Protein AF-F9ERZ0-F1 (afdb_monomer)

InterPro domains:
  IPR007351 YjbR [PTHR35145] (91-171)
  IPR038056 YjbR-like superfamily [G3DSA:3.90.1150.30] (92-174)
  IPR038056 YjbR-like superfamily [SSF142906] (93-138)

Foldseek 3Di:
DVLLVVVPWDQDPQKTWDWDAFDVNQWIKIWIAHPVRDIDIWIAGPVVRHTDCQLPDPDDDDPSVRVVVRVVVVVVVCCVRPHDPCLDDDPVVVVVQVCCCVPQVWHWDQDDPVASSKTFTARPVPRDTFKIWHFAACVVLVDPGRDTDIDIDGPPPPDVCVVVPPDPDDRDPDD

Nearest PDB structures (foldseek):
  3h9x-assembly1_A  TM=9.356E-01  e=9.120E-04  Pseudomonas syringae pv. tomato
  2kfp-assembly1_A  TM=8.374E-01  e=4.252E-03  Pseudomonas syringae pv. tomato
  7zhm-assembly2_D  TM=4.354E-01  e=4.828E-01  Salmonella enterica subsp. enterica serovar Typhimurium
  4b9q-assembly3_C  TM=3.050E-01  e=1.013E+00  Escherichia coli
  7ko2-assembly4_D  TM=3.059E-01  e=1.347E+00  Escherichia coli K-12

Organism: NCBI:txid997347

Secondary structure (DSSP, 8-state):
-HHHHHHT-EEETTEEEEEEEETTTTEEEEEEEETT--EEEEEEETTT--B--GGGSSS--THHHHHHHHHHHHHHHHHHHHS---S---HHHHHHHHHHHHHH---EE---TT-TT-EEEE-TTT--EEEEEEEEEGGGGT-S---EEEEEEESS-TTTSTTT--SS-PPPP--

Radius of gyration: 22.25 Å; Cα contacts (8 Å, |Δi|>4): 228; chains: 1; bounding box: 49×40×60 Å

pLDDT: mean 83.62, std 15.47, range [30.94, 98.0]

Solvent-accessible surface area (backbone atoms only — not comparable to full-atom values): 10482 Å² total; per-residue (Å²): 113,70,42,40,49,76,76,59,36,43,82,52,96,77,26,35,40,34,78,46,69,38,82,92,60,49,26,42,36,40,41,38,38,38,83,86,67,52,74,48,76,50,40,30,30,59,87,79,70,41,79,56,62,61,54,72,50,90,86,54,55,78,66,32,40,55,52,36,51,56,52,48,56,51,51,53,51,47,44,70,64,52,40,77,80,70,70,68,78,52,68,69,57,51,50,52,54,51,49,42,33,74,74,70,67,41,60,82,42,71,86,37,87,96,41,72,57,28,35,34,30,43,44,86,90,75,69,44,68,37,37,36,39,40,66,43,40,36,47,81,73,78,38,101,40,80,56,74,42,80,44,78,47,71,54,92,49,77,72,77,44,63,83,69,66,86,66,94,83,83,80,76,83,84,126

Mean predicted aligned error: 12.53 Å

Structure (mmCIF, N/CA/C/O backbone):
data_AF-F9ERZ0-F1
#
_entry.id   AF-F9ERZ0-F1
#
loop_
_atom_site.group_PDB
_atom_site.id
_atom_site.type_symbol
_atom_site.label_atom_id
_atom_site.label_alt_id
_atom_site.label_comp_id
_atom_site.label_asym_id
_atom_site.label_entity_id
_atom_site.label_seq_id
_atom_site.pdbx_PDB_ins_code
_atom_site.Cartn_x
_atom_site.Cartn_y
_atom_site.Cartn_z
_atom_site.occupancy
_atom_site.B_iso_or_equiv
_atom_site.auth_seq_id
_atom_site.auth_comp_id
_atom_site.auth_asym_id
_atom_site.auth_atom_id
_atom_site.pdbx_PDB_model_num
ATOM 1 N N . MET A 1 1 ? 1.030 -13.106 -1.942 1.00 64.06 1 MET A N 1
ATOM 2 C CA . MET A 1 1 ? 0.586 -14.221 -1.061 1.00 64.06 1 MET A CA 1
ATOM 3 C C . MET A 1 1 ? 1.634 -14.645 -0.022 1.00 64.06 1 MET A C 1
ATOM 5 O O . MET A 1 1 ? 1.284 -14.680 1.150 1.00 64.06 1 MET A O 1
ATOM 9 N N . LYS A 1 2 ? 2.901 -14.933 -0.384 1.00 77.38 2 LYS A N 1
ATOM 10 C CA . LYS A 1 2 ? 3.956 -15.313 0.594 1.00 77.38 2 LYS A CA 1
ATOM 11 C C . LYS A 1 2 ? 4.156 -14.266 1.707 1.00 77.38 2 LYS A C 1
ATOM 13 O O . LYS A 1 2 ? 4.106 -14.616 2.880 1.00 77.38 2 LYS A O 1
ATOM 18 N N . ARG A 1 3 ? 4.233 -12.983 1.333 1.00 85.50 3 ARG A N 1
ATOM 19 C CA . ARG A 1 3 ? 4.400 -11.856 2.271 1.00 85.50 3 ARG A CA 1
ATOM 20 C C . ARG A 1 3 ? 3.277 -11.724 3.306 1.00 85.50 3 ARG A C 1
ATOM 22 O O . ARG A 1 3 ? 3.550 -11.397 4.452 1.00 85.50 3 ARG A O 1
ATOM 29 N N . PHE A 1 4 ? 2.029 -12.033 2.937 1.00 89.31 4 PHE A N 1
ATOM 30 C CA . PHE A 1 4 ? 0.907 -12.025 3.885 1.00 89.31 4 PHE A CA 1
ATOM 31 C C . PHE A 1 4 ? 1.111 -13.059 4.992 1.00 89.31 4 PHE A C 1
ATOM 33 O O . PHE A 1 4 ? 0.985 -12.732 6.170 1.00 89.31 4 PHE A O 1
ATOM 40 N N . LYS A 1 5 ? 1.493 -14.290 4.628 1.00 87.50 5 LYS A N 1
ATOM 41 C CA . LYS A 1 5 ? 1.778 -15.346 5.608 1.00 87.50 5 LYS A CA 1
ATOM 42 C C . LYS A 1 5 ? 2.958 -14.975 6.512 1.00 87.50 5 LYS A C 1
ATOM 44 O O . LYS A 1 5 ? 2.858 -15.145 7.718 1.00 87.50 5 LYS A O 1
ATOM 49 N N . GLU A 1 6 ? 4.032 -14.418 5.948 1.00 90.50 6 GLU A N 1
ATOM 50 C CA . 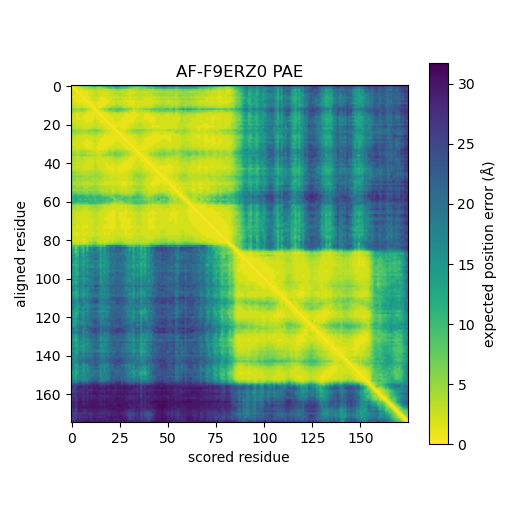GLU A 1 6 ? 5.207 -13.952 6.709 1.00 90.50 6 GLU A CA 1
ATOM 51 C C . GLU A 1 6 ? 4.882 -12.802 7.674 1.00 90.50 6 GLU A C 1
ATOM 53 O O . GLU A 1 6 ? 5.463 -12.720 8.753 1.00 90.50 6 GLU A O 1
ATOM 58 N N . PHE A 1 7 ? 3.942 -11.923 7.316 1.00 92.62 7 PHE A N 1
ATOM 59 C CA . PHE A 1 7 ? 3.465 -10.867 8.210 1.00 92.62 7 PHE A CA 1
ATOM 60 C C . PHE A 1 7 ? 2.618 -11.407 9.372 1.00 92.62 7 PHE A C 1
ATOM 62 O O . PHE A 1 7 ? 2.581 -10.793 10.435 1.00 92.62 7 PHE A O 1
ATOM 69 N N . GLY A 1 8 ? 1.948 -12.546 9.173 1.00 94.81 8 GLY A N 1
ATOM 70 C CA . GLY A 1 8 ? 1.079 -13.182 10.165 1.00 94.81 8 GLY A CA 1
ATOM 71 C C . GLY A 1 8 ? -0.387 -13.315 9.745 1.00 94.81 8 GLY A C 1
ATOM 72 O O . GLY A 1 8 ? -1.217 -13.684 10.575 1.00 94.81 8 GLY A O 1
ATOM 73 N N . PHE A 1 9 ? -0.735 -13.032 8.485 1.00 96.44 9 PHE A N 1
ATOM 74 C CA . PHE A 1 9 ? -2.079 -13.315 7.980 1.00 96.44 9 PHE A CA 1
ATOM 75 C C . PHE A 1 9 ? -2.322 -14.824 7.862 1.00 96.44 9 PHE A C 1
ATOM 77 O O . PHE A 1 9 ? -1.461 -15.583 7.406 1.00 96.44 9 PHE A O 1
ATOM 84 N N . LYS A 1 10 ? -3.547 -15.243 8.179 1.00 95.62 10 LYS A N 1
ATOM 85 C CA . LYS A 1 10 ? -4.043 -16.613 8.008 1.00 95.62 10 LYS A CA 1
ATOM 86 C C . LYS A 1 10 ? -5.087 -16.650 6.897 1.00 95.62 10 LYS A C 1
ATOM 88 O O . LYS A 1 10 ? -5.933 -15.768 6.827 1.00 95.62 10 LYS A O 1
ATOM 93 N N . LEU A 1 11 ? -5.014 -17.652 6.025 1.00 94.31 11 LEU A N 1
ATOM 94 C CA . LEU A 1 11 ? -6.015 -17.866 4.977 1.00 94.31 11 LEU A CA 1
ATOM 95 C C . LEU A 1 11 ? -7.190 -18.657 5.569 1.00 94.31 11 LEU A C 1
ATOM 97 O O . LEU A 1 11 ? -6.971 -19.757 6.070 1.00 94.31 11 LEU A O 1
ATOM 101 N N . ILE A 1 12 ? -8.393 -18.091 5.520 1.00 94.50 12 ILE A N 1
ATOM 102 C CA . ILE A 1 12 ? -9.648 -18.675 6.015 1.00 94.50 12 ILE A CA 1
ATOM 103 C C . ILE A 1 12 ? -10.727 -18.326 4.986 1.00 94.50 12 ILE A C 1
ATOM 105 O O . ILE A 1 12 ? -10.817 -17.167 4.594 1.00 94.50 12 ILE A O 1
ATOM 109 N N . ASP A 1 13 ? -11.499 -19.305 4.510 1.00 88.88 13 ASP A N 1
ATOM 110 C CA . ASP A 1 13 ? -12.630 -19.096 3.588 1.00 88.88 13 ASP A CA 1
ATOM 111 C C . ASP A 1 13 ? -12.322 -18.174 2.392 1.00 88.88 13 ASP A C 1
ATOM 113 O O . ASP A 1 13 ? -13.054 -17.233 2.098 1.00 88.88 13 ASP A O 1
ATOM 117 N N . ASN A 1 14 ? -11.203 -18.426 1.700 1.00 89.88 14 ASN A N 1
ATOM 118 C CA . ASN A 1 14 ? -10.730 -17.609 0.573 1.00 89.88 14 ASN A CA 1
ATOM 119 C C . ASN A 1 14 ? -10.477 -16.124 0.909 1.00 89.88 14 ASN A C 1
ATOM 121 O O . ASN A 1 14 ? -10.485 -15.273 0.025 1.00 89.88 14 ASN A O 1
ATOM 125 N N . SER A 1 15 ? -10.168 -15.799 2.161 1.00 93.50 15 SER A N 1
ATOM 126 C CA . SER A 1 15 ? -9.715 -14.465 2.553 1.00 93.50 15 SER A CA 1
ATOM 127 C C . SER A 1 15 ? -8.545 -14.550 3.532 1.00 93.50 15 SER A C 1
ATOM 129 O O . SER A 1 15 ? -8.412 -15.485 4.321 1.00 93.50 15 SER A O 1
ATOM 131 N N . TYR A 1 16 ? -7.660 -13.562 3.487 1.00 95.50 16 TYR A N 1
ATOM 132 C CA . TYR A 1 16 ? -6.567 -13.423 4.439 1.00 95.50 16 TYR A CA 1
ATOM 133 C C . TYR A 1 16 ? -7.012 -12.588 5.632 1.00 95.50 16 TYR A C 1
ATOM 135 O O . TYR A 1 16 ? -7.455 -11.458 5.456 1.00 95.50 16 TYR A O 1
ATOM 143 N N . TYR A 1 17 ? -6.819 -13.114 6.837 1.00 97.31 17 TYR A N 1
ATOM 144 C CA . TYR A 1 17 ? -7.162 -12.461 8.095 1.00 97.31 17 TYR A CA 1
ATOM 145 C C . TYR A 1 17 ? -5.923 -12.195 8.938 1.00 97.31 17 TYR A C 1
ATOM 147 O O . TYR A 1 17 ? -5.110 -13.092 9.169 1.00 97.31 17 TYR A O 1
ATOM 155 N N . TYR A 1 18 ? -5.806 -10.970 9.437 1.00 97.50 18 TYR A N 1
ATOM 156 C CA . TYR A 1 18 ? -4.831 -10.577 10.445 1.00 97.50 18 TYR A CA 1
ATOM 157 C C . TYR A 1 18 ? -5.558 -9.960 11.633 1.00 97.50 18 TYR A C 1
ATOM 159 O O . TYR A 1 18 ? -6.430 -9.109 11.459 1.00 97.50 18 TYR A O 1
ATOM 167 N N . HIS A 1 19 ? -5.185 -10.384 12.838 1.00 97.25 19 HIS A N 1
ATOM 168 C CA . HIS A 1 19 ? -5.740 -9.861 14.079 1.00 97.25 19 HIS A CA 1
ATOM 169 C C . HIS A 1 19 ? -4.620 -9.278 14.931 1.00 97.25 19 HIS A C 1
ATOM 171 O O .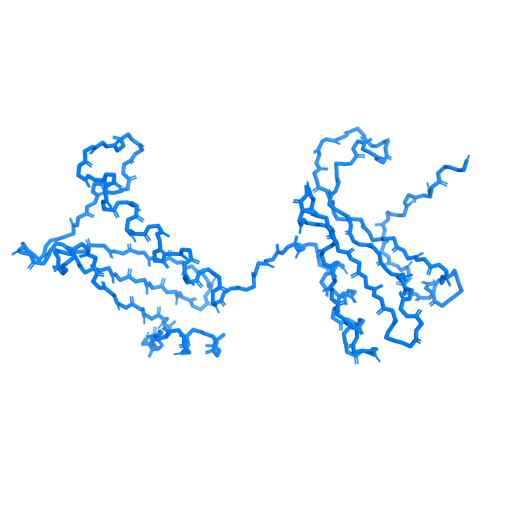 HIS A 1 19 ? -3.562 -9.889 15.072 1.00 97.25 19 HIS A O 1
ATOM 177 N N . THR A 1 20 ? -4.866 -8.117 15.527 1.00 97.75 20 THR A N 1
ATOM 178 C CA . THR A 1 20 ? -3.934 -7.484 16.461 1.00 97.75 20 THR A CA 1
ATOM 179 C C . THR A 1 20 ? -4.689 -6.706 17.523 1.00 97.75 20 THR A C 1
ATOM 181 O O . THR A 1 20 ? -5.796 -6.230 17.288 1.00 97.75 20 THR A O 1
ATOM 184 N N . SER A 1 21 ? -4.069 -6.539 18.683 1.00 97.44 21 SER A N 1
ATOM 185 C CA . SER A 1 21 ? -4.565 -5.638 19.716 1.00 97.44 21 SER A CA 1
ATOM 186 C C . SER A 1 21 ? -4.079 -4.208 19.478 1.00 97.44 21 SER A C 1
ATOM 188 O O . SER A 1 21 ? -2.954 -4.008 19.010 1.00 97.44 21 SER A O 1
ATOM 190 N N . LEU A 1 22 ? -4.891 -3.219 19.845 1.00 97.06 22 LEU A N 1
ATOM 191 C CA . LEU A 1 22 ? -4.525 -1.801 19.898 1.00 97.06 22 LEU A CA 1
ATOM 192 C C . LEU A 1 22 ? -4.625 -1.287 21.341 1.00 97.06 22 LEU A C 1
ATOM 194 O O . LEU A 1 22 ? -5.325 -1.870 22.167 1.00 97.06 22 LEU A O 1
ATOM 198 N N . LEU A 1 23 ? -3.916 -0.189 21.632 1.00 95.69 23 LEU A N 1
ATOM 199 C CA . LEU A 1 23 ? -4.017 0.582 22.883 1.00 95.69 23 LEU A CA 1
ATOM 200 C C . LEU A 1 23 ? -4.064 -0.291 24.156 1.00 95.69 23 LEU A C 1
ATOM 202 O O . LEU A 1 23 ? -5.013 -0.232 24.926 1.00 95.69 23 LEU A O 1
ATOM 206 N N . LYS A 1 24 ? -3.021 -1.107 24.377 1.00 93.94 24 LYS A N 1
ATOM 207 C CA . LYS A 1 24 ? -2.908 -2.024 25.533 1.00 93.94 24 LYS A CA 1
ATOM 208 C C . LYS A 1 24 ? -4.099 -2.990 25.666 1.00 93.94 24 LYS A C 1
ATOM 210 O O . LYS A 1 24 ? -4.631 -3.168 26.754 1.00 93.94 24 LYS A O 1
ATOM 215 N N . ASN A 1 25 ? -4.475 -3.630 24.559 1.00 94.25 25 ASN A N 1
ATOM 216 C CA . ASN A 1 25 ? -5.556 -4.620 24.470 1.00 94.25 25 ASN A CA 1
ATOM 217 C C . ASN A 1 25 ? -6.974 -4.088 24.683 1.00 94.25 25 ASN A C 1
ATOM 219 O O . ASN A 1 25 ? -7.872 -4.907 24.766 1.00 94.25 25 ASN A O 1
ATOM 223 N N . GLN A 1 26 ? -7.198 -2.774 24.695 1.00 96.69 26 GLN A N 1
ATOM 224 C CA . GLN A 1 26 ? -8.558 -2.225 24.771 1.00 96.69 26 GLN A CA 1
ATOM 225 C C . GLN A 1 26 ? -9.372 -2.447 23.496 1.00 96.69 26 GLN A C 1
ATOM 227 O O . GLN A 1 26 ? -10.596 -2.476 23.527 1.00 96.69 26 GLN A O 1
ATOM 232 N N . PHE A 1 27 ? -8.691 -2.601 22.359 1.00 97.88 27 PHE A N 1
ATOM 233 C CA . PHE A 1 27 ? -9.354 -2.884 21.097 1.00 97.88 27 PHE A CA 1
ATOM 234 C C . PHE A 1 27 ? -8.711 -4.061 20.390 1.00 97.88 27 PHE A C 1
ATOM 236 O O . PHE A 1 27 ? -7.484 -4.203 20.373 1.00 97.88 27 PHE A O 1
ATOM 243 N N . LYS A 1 28 ? -9.545 -4.854 19.725 1.00 98.00 28 LYS A N 1
ATOM 244 C CA . LYS A 1 28 ? -9.128 -5.876 18.774 1.00 98.00 28 LYS A CA 1
ATOM 245 C C . LYS A 1 28 ? -9.386 -5.367 17.364 1.00 98.00 28 LYS A C 1
ATOM 247 O O . LYS A 1 28 ? -10.523 -5.104 16.992 1.00 98.00 28 LYS A O 1
ATOM 252 N N . MET A 1 29 ? -8.327 -5.258 16.576 1.00 97.81 29 MET A N 1
ATOM 253 C CA . MET A 1 29 ? -8.401 -4.922 15.162 1.00 97.81 29 MET A CA 1
ATOM 254 C C . MET A 1 29 ? -8.338 -6.194 14.321 1.00 97.81 29 MET A C 1
ATOM 256 O O . MET A 1 29 ? -7.453 -7.033 14.512 1.00 97.81 29 MET A O 1
ATOM 260 N N . THR A 1 30 ? -9.242 -6.297 13.354 1.00 97.94 30 THR A N 1
ATOM 261 C CA . THR A 1 30 ? -9.234 -7.312 12.302 1.00 97.94 30 THR A CA 1
ATO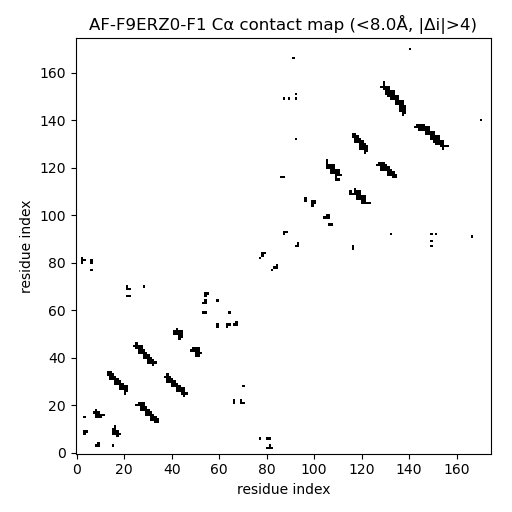M 262 C C . THR A 1 30 ? -8.996 -6.634 10.959 1.00 97.94 30 THR A C 1
ATOM 264 O O . THR A 1 30 ? -9.647 -5.645 10.633 1.00 97.94 30 THR A O 1
ATOM 267 N N . VAL A 1 31 ? -8.072 -7.178 10.169 1.00 96.88 31 VAL A N 1
ATOM 268 C CA . VAL A 1 31 ? -7.861 -6.812 8.764 1.00 96.88 31 VAL A CA 1
ATOM 269 C C . VAL A 1 31 ? -8.152 -8.034 7.911 1.00 96.88 31 VAL A C 1
ATOM 271 O O . VAL A 1 31 ? -7.516 -9.075 8.088 1.00 96.88 31 VAL A O 1
ATOM 274 N N . LYS A 1 32 ? -9.098 -7.900 6.986 1.00 95.50 32 LYS A N 1
ATOM 275 C CA . LYS A 1 32 ? -9.482 -8.924 6.017 1.00 95.50 32 LYS A CA 1
ATOM 276 C C . LYS A 1 32 ? -9.104 -8.458 4.615 1.00 95.50 32 LYS A C 1
ATOM 278 O O . LYS A 1 32 ? -9.453 -7.349 4.225 1.00 95.50 32 LYS A O 1
ATOM 283 N N . ILE A 1 33 ? -8.416 -9.306 3.860 1.00 93.06 33 ILE A N 1
ATOM 284 C CA . ILE A 1 33 ? -8.067 -9.071 2.454 1.00 93.06 33 ILE A CA 1
ATOM 285 C C . ILE A 1 33 ? -8.645 -10.220 1.629 1.00 93.06 33 ILE A C 1
ATOM 287 O O . ILE A 1 33 ? -8.287 -11.380 1.839 1.00 93.06 33 ILE A O 1
ATOM 291 N N . ASN A 1 34 ? -9.545 -9.909 0.705 1.00 89.44 34 ASN A N 1
ATOM 292 C CA . ASN A 1 34 ? -10.127 -10.882 -0.217 1.00 89.44 34 ASN A CA 1
ATOM 293 C C . ASN A 1 34 ? -9.189 -11.180 -1.398 1.00 89.44 34 ASN A C 1
ATOM 295 O O . ASN A 1 34 ? -8.230 -10.451 -1.649 1.00 89.44 34 ASN A O 1
ATOM 299 N N . LEU A 1 35 ? -9.475 -12.249 -2.149 1.00 84.31 35 LEU A N 1
ATOM 300 C CA . LEU A 1 35 ? -8.691 -12.612 -3.342 1.00 84.31 35 LEU A CA 1
ATOM 301 C C . LEU A 1 35 ? -8.788 -11.584 -4.479 1.00 84.31 35 LEU A C 1
ATOM 303 O O . LEU A 1 35 ? -7.879 -11.511 -5.300 1.00 84.31 35 LEU A O 1
ATOM 307 N N . ASP A 1 36 ? -9.846 -10.773 -4.509 1.00 80.9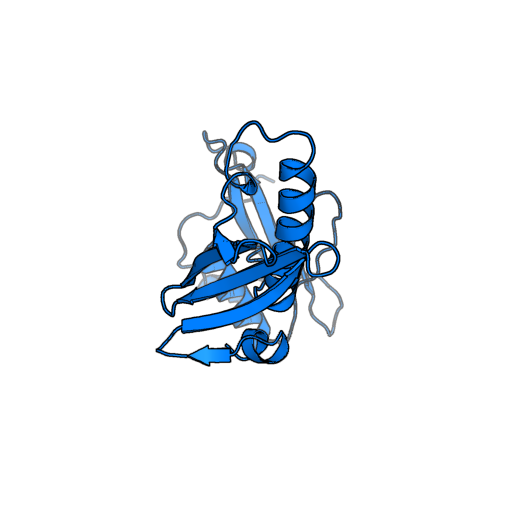4 36 ASP A N 1
ATOM 308 C CA . ASP A 1 36 ? -10.005 -9.634 -5.425 1.00 80.94 36 ASP A CA 1
ATOM 309 C C . ASP A 1 36 ? -9.247 -8.371 -4.957 1.00 80.94 36 ASP A C 1
ATOM 311 O O . ASP A 1 36 ? -9.374 -7.306 -5.556 1.00 80.94 36 ASP A O 1
ATOM 315 N N . ASN A 1 37 ? -8.445 -8.491 -3.892 1.00 78.44 37 ASN A N 1
ATOM 316 C CA . ASN A 1 37 ? -7.718 -7.421 -3.211 1.00 78.44 37 ASN A CA 1
ATOM 317 C C . ASN A 1 37 ? -8.594 -6.370 -2.508 1.00 78.44 37 ASN A C 1
ATOM 319 O O . ASN A 1 37 ? -8.057 -5.361 -2.046 1.00 78.44 37 ASN A O 1
ATOM 323 N N . SER A 1 38 ? -9.904 -6.590 -2.357 1.00 81.81 38 SER A N 1
ATOM 324 C CA . SER A 1 38 ? -10.722 -5.746 -1.481 1.00 81.81 38 SER A CA 1
ATOM 325 C C . SER A 1 38 ? -10.303 -5.928 -0.017 1.00 81.81 38 SER A C 1
ATOM 327 O O . SER A 1 38 ? -10.051 -7.044 0.451 1.00 81.81 38 SER A O 1
ATOM 329 N N . ILE A 1 39 ? -10.184 -4.808 0.703 1.00 89.56 39 ILE A N 1
ATOM 330 C CA . ILE A 1 39 ? -9.705 -4.760 2.088 1.00 89.56 39 ILE A CA 1
ATOM 331 C C . ILE A 1 39 ? -10.841 -4.290 2.989 1.00 89.56 39 ILE A C 1
ATOM 333 O O . ILE A 1 39 ? -11.465 -3.265 2.729 1.00 89.56 39 ILE A O 1
ATOM 337 N N . PHE A 1 40 ? -11.058 -5.017 4.079 1.00 92.88 40 PHE A N 1
ATOM 338 C CA . PHE A 1 40 ? -12.010 -4.681 5.129 1.00 92.88 40 PHE A CA 1
ATOM 339 C C . PHE A 1 40 ? -11.285 -4.602 6.465 1.00 92.88 40 PHE A C 1
ATOM 341 O O . PHE A 1 40 ? -10.392 -5.406 6.750 1.00 92.88 40 PHE A O 1
ATOM 348 N N . THR A 1 41 ? -11.676 -3.641 7.293 1.00 94.94 41 THR A N 1
ATOM 349 C CA . THR A 1 41 ? -11.145 -3.490 8.643 1.00 94.94 41 THR A CA 1
ATOM 350 C C . THR A 1 41 ? -12.274 -3.357 9.645 1.00 94.94 41 THR A C 1
ATOM 352 O O . THR A 1 41 ? -13.315 -2.776 9.354 1.00 94.94 41 THR A O 1
ATOM 355 N N . GLU A 1 42 ? -12.053 -3.907 10.829 1.00 96.75 42 GLU A N 1
ATOM 356 C CA . GLU A 1 42 ? -12.983 -3.820 11.946 1.00 96.75 42 GLU A CA 1
ATOM 357 C C . GLU A 1 42 ? -12.188 -3.599 13.228 1.00 96.75 42 GLU A C 1
ATOM 359 O O . GLU A 1 42 ? -11.107 -4.171 13.403 1.00 96.75 42 GLU A O 1
ATOM 364 N N . ILE A 1 43 ? -12.721 -2.765 14.115 1.00 97.56 43 ILE A N 1
ATOM 365 C CA . ILE A 1 43 ? -12.205 -2.563 15.464 1.00 97.56 43 ILE A CA 1
ATOM 366 C C . ILE A 1 43 ? -13.334 -2.896 16.434 1.00 97.56 43 ILE A C 1
ATOM 368 O O . ILE A 1 43 ? -14.404 -2.299 16.357 1.00 97.56 43 ILE A O 1
ATOM 372 N N . ILE A 1 44 ? -13.085 -3.836 17.340 1.00 97.44 44 ILE A N 1
ATOM 373 C CA . ILE A 1 44 ? -14.005 -4.233 18.409 1.00 97.44 44 ILE A CA 1
ATOM 374 C C . ILE A 1 44 ? -13.431 -3.736 19.733 1.00 97.44 44 ILE A C 1
ATOM 376 O O . ILE A 1 44 ? -12.248 -3.964 20.007 1.00 97.44 44 ILE A O 1
ATOM 380 N N . ASP A 1 45 ? -14.250 -3.062 20.535 1.00 96.62 45 ASP A N 1
ATOM 381 C CA . ASP A 1 45 ? -13.929 -2.738 21.925 1.00 96.62 45 ASP A CA 1
ATOM 382 C C . ASP A 1 45 ? -13.967 -4.024 22.757 1.00 96.62 45 ASP A C 1
ATOM 384 O O . ASP A 1 45 ? -14.947 -4.765 22.732 1.00 96.62 45 ASP A O 1
ATOM 388 N N . THR A 1 46 ? -12.879 -4.344 23.452 1.00 96.12 46 THR A N 1
ATOM 389 C CA . THR A 1 46 ? -12.772 -5.617 24.176 1.00 96.12 46 THR A CA 1
ATOM 390 C C . THR A 1 46 ? -13.577 -5.661 25.469 1.00 96.12 46 THR A C 1
ATOM 392 O O . THR A 1 46 ? -13.818 -6.755 25.971 1.00 96.12 46 THR A O 1
ATOM 395 N N . GLU A 1 47 ? -13.957 -4.507 26.024 1.00 95.69 47 GLU A N 1
ATOM 396 C CA . GLU A 1 47 ? -14.762 -4.444 27.246 1.00 95.69 47 GLU A CA 1
ATOM 397 C C . GLU A 1 47 ? -16.238 -4.688 26.935 1.00 95.69 47 GLU A C 1
ATOM 399 O O . GLU A 1 47 ? -16.890 -5.477 27.618 1.00 95.69 47 GLU A O 1
ATOM 404 N N . THR A 1 48 ? -16.759 -4.052 25.883 1.00 95.69 48 THR A N 1
ATOM 405 C CA . THR A 1 48 ? -18.173 -4.189 25.491 1.00 95.69 48 THR A CA 1
ATOM 406 C C . THR A 1 48 ? -18.412 -5.310 24.484 1.00 95.69 48 THR A C 1
ATOM 408 O O . THR A 1 48 ? -19.538 -5.780 24.343 1.00 95.69 48 THR A O 1
ATOM 411 N N . ASN A 1 49 ? -17.359 -5.765 23.798 1.00 94.62 49 ASN A N 1
ATOM 412 C CA . ASN A 1 49 ? -17.430 -6.669 22.651 1.00 94.62 49 ASN A CA 1
ATOM 413 C C . ASN A 1 49 ? -18.287 -6.108 21.495 1.00 94.62 49 ASN A C 1
ATOM 415 O O . ASN A 1 49 ? -18.872 -6.864 20.718 1.00 94.62 49 ASN A O 1
ATOM 419 N N . GLU A 1 50 ? -18.345 -4.778 21.370 1.00 95.19 50 GLU A N 1
ATOM 420 C CA . GLU A 1 50 ? -19.093 -4.075 20.326 1.00 95.19 50 GLU A CA 1
ATOM 421 C C . GLU A 1 50 ? -18.164 -3.417 19.289 1.00 95.19 50 GLU A C 1
ATOM 423 O O . GLU A 1 50 ? -17.028 -3.038 19.607 1.00 95.19 50 GLU A O 1
ATOM 428 N N . PRO A 1 51 ? -18.626 -3.232 18.036 1.00 96.25 51 PRO A N 1
ATOM 429 C CA . PRO A 1 51 ? -17.882 -2.485 17.030 1.00 96.25 51 PRO A CA 1
ATOM 430 C C . PRO A 1 51 ? -17.652 -1.024 17.436 1.00 96.25 51 PRO A C 1
ATOM 432 O O . PRO A 1 51 ? -18.588 -0.256 17.660 1.00 96.25 51 PRO A O 1
ATOM 435 N N . TYR A 1 52 ? -16.393 -0.599 17.436 1.00 95.50 52 TYR A N 1
ATOM 436 C CA . TYR A 1 52 ? -16.016 0.791 17.650 1.00 95.50 52 TYR A CA 1
ATOM 437 C C . TYR A 1 52 ? -15.906 1.511 16.306 1.00 95.50 52 TYR A C 1
ATOM 439 O O . TYR A 1 52 ? -14.912 1.357 15.610 1.00 95.50 52 TYR A O 1
ATOM 447 N N . VAL A 1 53 ? -16.895 2.325 15.925 1.00 94.06 53 VAL A N 1
ATOM 448 C CA . VAL A 1 53 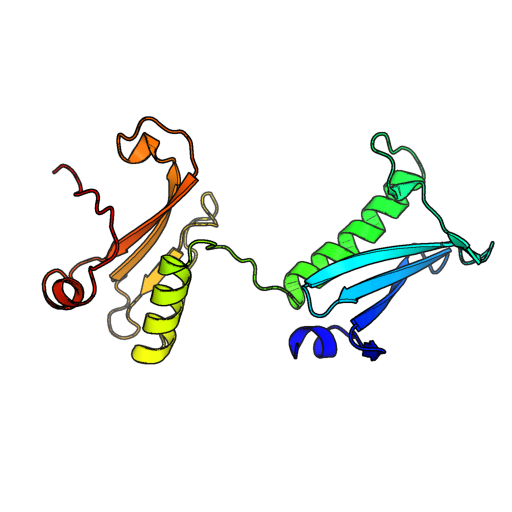? -16.947 2.971 14.590 1.00 94.06 53 VAL A CA 1
ATOM 449 C C . VAL A 1 53 ? -16.438 4.415 14.559 1.00 94.06 53 VAL A C 1
ATOM 451 O O . VAL A 1 53 ? -16.233 4.983 13.487 1.00 94.06 53 VAL A O 1
ATOM 454 N N . LEU A 1 54 ? -16.190 5.034 15.718 1.00 92.06 54 LEU A N 1
ATOM 455 C CA . LEU A 1 54 ? -15.837 6.459 15.800 1.00 92.06 54 LEU A CA 1
ATOM 456 C C . LEU A 1 54 ? -14.485 6.799 15.153 1.00 92.06 54 LEU A C 1
ATOM 458 O O . LEU A 1 54 ? -14.226 7.965 14.875 1.00 92.06 54 LEU A O 1
ATOM 462 N N . TYR A 1 55 ? -13.625 5.815 14.875 1.00 90.56 55 TYR A N 1
ATOM 463 C CA . TYR A 1 55 ? -12.391 6.038 14.111 1.00 90.56 55 TYR A CA 1
ATOM 464 C C . TYR A 1 55 ? -12.647 6.310 12.614 1.00 90.56 55 TYR A C 1
ATOM 466 O O . TYR A 1 55 ? -11.743 6.771 11.918 1.00 90.56 55 TYR A O 1
ATOM 474 N N . LEU A 1 56 ? -13.858 6.060 12.105 1.00 87.75 56 LEU A N 1
ATOM 475 C CA . LEU A 1 56 ? -14.208 6.234 10.690 1.00 87.75 56 LEU A CA 1
ATOM 476 C C . LEU A 1 56 ? -14.774 7.623 10.355 1.00 87.75 56 LEU A C 1
ATOM 478 O O . LEU A 1 56 ? -14.816 7.986 9.184 1.00 87.75 56 LEU A O 1
ATOM 482 N N . ILE A 1 57 ? -15.187 8.415 11.350 1.00 87.94 57 ILE A N 1
ATOM 483 C CA . ILE A 1 57 ? -15.775 9.746 11.116 1.00 87.94 57 ILE A CA 1
ATOM 484 C C . ILE A 1 57 ? -14.724 10.735 10.585 1.00 87.94 57 ILE A C 1
ATOM 486 O O . ILE A 1 57 ? -13.554 10.642 10.937 1.00 87.94 57 ILE A O 1
ATOM 490 N N . GLU A 1 58 ? -15.111 11.715 9.765 1.00 80.50 58 GLU A N 1
ATOM 491 C CA . GLU A 1 58 ? -14.148 12.681 9.200 1.00 80.50 58 GLU A CA 1
ATOM 492 C C . GLU A 1 58 ? -13.577 13.641 10.254 1.00 80.50 58 GLU A C 1
ATOM 494 O O . GLU A 1 58 ? -12.372 13.889 10.301 1.00 80.50 58 GLU A O 1
ATOM 499 N N . LYS A 1 59 ? -14.435 14.167 11.136 1.00 85.19 59 LYS A N 1
ATOM 500 C CA . LYS A 1 59 ? -14.054 15.102 12.206 1.00 85.19 59 LYS A CA 1
ATOM 501 C C . LYS A 1 59 ? -13.763 14.353 13.506 1.00 85.19 59 LYS A C 1
ATOM 503 O O . LYS A 1 59 ? -14.521 14.442 14.470 1.00 85.19 59 LYS A O 1
ATOM 508 N N . ARG A 1 60 ? -12.672 13.586 13.519 1.00 87.00 60 ARG A N 1
ATOM 509 C CA . ARG A 1 60 ? -12.170 12.920 14.731 1.00 87.00 60 ARG A CA 1
ATOM 510 C C . ARG A 1 60 ? -11.574 13.926 15.707 1.00 87.00 60 ARG A C 1
ATOM 512 O O . ARG A 1 60 ? -10.980 14.927 15.314 1.00 87.00 60 ARG A O 1
ATOM 519 N N . SER A 1 61 ? -11.715 13.644 16.996 1.00 86.38 61 SER A N 1
ATOM 520 C CA . SER A 1 61 ? -11.068 14.404 18.061 1.00 86.38 61 SER A CA 1
ATOM 521 C C . SER A 1 61 ? -10.952 13.553 19.325 1.00 86.38 61 SER A C 1
ATOM 523 O O . SER A 1 61 ? -11.622 12.531 19.485 1.00 86.38 61 SER A O 1
ATOM 525 N N . GLY A 1 62 ? -10.058 13.950 20.232 1.00 92.12 62 GLY A N 1
ATOM 526 C CA . GLY A 1 62 ? -9.895 13.274 21.516 1.00 92.12 62 GLY A CA 1
ATOM 527 C C . GLY A 1 62 ? -9.496 11.802 21.369 1.00 92.12 62 GLY A C 1
ATOM 528 O O . GLY A 1 62 ? -8.409 11.487 20.885 1.00 92.12 62 GLY A O 1
ATOM 529 N N . TYR A 1 63 ? -10.352 10.896 21.849 1.00 92.62 63 TYR A N 1
ATOM 530 C CA . TYR A 1 63 ? -10.038 9.468 21.920 1.00 92.62 63 TYR A CA 1
ATOM 531 C C . TYR A 1 63 ? -10.102 8.756 20.563 1.00 92.62 63 TYR A C 1
ATOM 533 O O . TYR A 1 63 ? -9.228 7.943 20.267 1.00 92.62 63 TYR A O 1
ATOM 541 N N . SER A 1 64 ? -11.067 9.106 19.706 1.00 93.00 64 SER A N 1
ATOM 542 C CA . SER A 1 64 ? -11.207 8.475 18.386 1.00 93.00 64 SER A CA 1
ATOM 543 C C . SER A 1 64 ? -10.010 8.750 17.475 1.00 93.00 64 SER A C 1
ATOM 545 O O . SER A 1 64 ? -9.628 7.885 16.690 1.00 93.00 64 SER A O 1
ATOM 547 N N . GLU A 1 65 ? -9.345 9.897 17.643 1.00 94.69 65 GLU A N 1
ATOM 548 C CA . GLU A 1 65 ? -8.093 10.216 16.947 1.00 94.69 65 GLU A CA 1
ATOM 549 C C . GLU A 1 65 ? -6.928 9.323 17.411 1.00 94.69 65 GLU A C 1
ATOM 551 O O . GLU A 1 65 ? -6.126 8.859 16.601 1.00 94.69 65 GLU A O 1
ATOM 556 N N . LYS A 1 66 ? -6.856 8.998 18.710 1.00 95.81 66 LYS A N 1
ATOM 557 C CA . LYS A 1 66 ? -5.849 8.059 19.237 1.00 95.81 66 LYS A CA 1
ATOM 558 C C . LYS A 1 66 ? -6.045 6.653 18.668 1.00 95.81 66 LYS A C 1
ATOM 560 O O . LYS A 1 66 ? -5.066 6.016 18.277 1.00 95.81 66 LYS A O 1
ATOM 565 N N . VAL A 1 67 ? -7.296 6.187 18.601 1.00 96.25 67 VAL A N 1
ATOM 566 C CA . VAL A 1 67 ? -7.641 4.891 17.994 1.00 96.25 67 VAL A CA 1
ATOM 567 C C . VAL A 1 67 ? -7.287 4.894 16.507 1.00 96.25 67 VAL A C 1
ATOM 569 O O . VAL A 1 67 ? -6.607 3.980 16.044 1.00 96.25 67 VAL A O 1
ATOM 572 N N . TYR A 1 68 ? -7.657 5.952 15.778 1.00 95.25 68 TYR A N 1
ATOM 573 C CA . TYR A 1 68 ? -7.337 6.110 14.359 1.00 95.25 68 TYR A CA 1
ATOM 574 C C . TYR A 1 68 ? -5.829 6.101 14.086 1.00 95.25 68 TYR A C 1
ATOM 576 O O . TYR A 1 68 ? -5.375 5.470 13.129 1.00 95.25 68 TYR A O 1
ATOM 584 N N . LYS A 1 69 ? -5.026 6.742 14.941 1.00 95.31 69 LYS A N 1
ATOM 585 C CA . LYS A 1 69 ? -3.567 6.717 14.815 1.00 95.31 69 LYS A CA 1
ATOM 586 C C . LYS A 1 69 ? -3.003 5.303 14.985 1.00 95.31 69 LYS A C 1
ATOM 588 O O . LYS A 1 69 ? -2.246 4.851 14.130 1.00 95.31 69 LYS A O 1
ATOM 593 N N . ALA A 1 70 ? -3.407 4.582 16.033 1.00 97.19 70 ALA A N 1
ATOM 594 C CA . ALA A 1 70 ? -2.960 3.204 16.264 1.00 97.19 70 ALA A CA 1
ATOM 595 C C . ALA A 1 70 ? -3.386 2.259 15.122 1.00 97.19 70 ALA A C 1
ATOM 597 O O . ALA A 1 70 ? -2.594 1.439 14.657 1.00 97.19 70 ALA A O 1
ATOM 598 N N . TYR A 1 71 ? -4.617 2.420 14.635 1.00 95.56 71 TYR A N 1
ATOM 599 C CA . TYR A 1 71 ? -5.138 1.753 13.443 1.00 95.56 71 TYR A CA 1
ATOM 600 C C . TYR A 1 71 ? -4.270 2.022 12.202 1.00 95.56 71 TYR A C 1
ATOM 602 O O . TYR A 1 71 ? -3.836 1.091 11.521 1.00 95.56 71 TYR A O 1
ATOM 610 N N . SER A 1 72 ? -3.960 3.293 11.939 1.00 94.00 72 SER A N 1
ATOM 611 C CA . SER A 1 72 ? -3.176 3.719 10.774 1.00 94.00 72 SER A CA 1
ATOM 612 C C . SER A 1 72 ? -1.752 3.165 10.812 1.00 94.00 72 SER A C 1
ATOM 614 O O . SER A 1 72 ? -1.239 2.700 9.798 1.00 94.00 72 SER A O 1
ATOM 616 N N . GLU A 1 73 ? -1.122 3.129 11.988 1.00 95.81 73 GLU A N 1
ATOM 617 C CA . GLU A 1 73 ? 0.212 2.545 12.167 1.00 95.81 73 GLU A CA 1
ATOM 618 C C . GLU A 1 73 ? 0.255 1.045 11.835 1.00 95.81 73 GLU A C 1
ATOM 620 O O . GLU A 1 73 ? 1.258 0.553 11.312 1.00 95.81 73 GLU A O 1
ATOM 625 N N . VAL A 1 74 ? -0.817 0.297 12.120 1.00 95.75 74 VAL A N 1
ATOM 626 C CA . VAL A 1 74 ? -0.925 -1.116 11.723 1.00 95.75 74 VAL A CA 1
ATOM 627 C C . VAL A 1 74 ? -1.036 -1.240 10.207 1.00 95.75 74 VAL A C 1
ATOM 629 O O . VAL A 1 74 ? -0.317 -2.046 9.611 1.00 95.75 74 VAL A O 1
ATOM 632 N N . LEU A 1 75 ? -1.884 -0.428 9.573 1.00 92.88 75 LEU A N 1
ATOM 633 C CA . LEU A 1 75 ? -2.045 -0.453 8.119 1.00 92.88 75 LEU A CA 1
ATOM 634 C C . LEU A 1 75 ? -0.765 -0.068 7.379 1.00 92.88 75 LEU A C 1
ATOM 636 O O . LEU A 1 75 ? -0.411 -0.737 6.413 1.00 92.88 75 LEU A O 1
ATOM 640 N N . GLU A 1 76 ? -0.021 0.927 7.857 1.00 89.38 76 GLU A N 1
ATOM 641 C CA . GLU A 1 76 ? 1.269 1.301 7.268 1.00 89.38 76 GLU A CA 1
ATOM 642 C C . GLU A 1 76 ? 2.304 0.171 7.374 1.00 89.38 76 GLU A C 1
ATOM 644 O O . GLU A 1 76 ? 3.042 -0.105 6.423 1.00 89.38 76 GLU A O 1
ATOM 649 N N . LYS A 1 77 ? 2.327 -0.570 8.492 1.00 92.19 77 LYS A N 1
ATOM 650 C CA . LYS A 1 77 ? 3.183 -1.763 8.624 1.00 92.19 77 LYS A CA 1
ATOM 651 C C . LYS A 1 77 ? 2.789 -2.851 7.629 1.00 92.19 77 LYS A C 1
ATOM 653 O O . LYS A 1 77 ? 3.676 -3.456 7.022 1.00 92.19 77 LYS A O 1
ATOM 658 N N . ILE A 1 78 ? 1.488 -3.106 7.474 1.00 91.38 78 ILE A N 1
ATOM 659 C CA . ILE A 1 78 ? 0.966 -4.084 6.511 1.00 91.38 78 ILE A CA 1
ATOM 660 C C . ILE A 1 78 ? 1.349 -3.660 5.098 1.00 91.38 78 ILE A C 1
ATOM 662 O O . ILE A 1 78 ? 1.943 -4.460 4.383 1.00 91.38 78 ILE A O 1
ATOM 666 N N . LYS A 1 79 ? 1.078 -2.406 4.723 1.00 86.25 79 LYS A N 1
ATOM 667 C CA . LYS A 1 79 ? 1.433 -1.827 3.426 1.00 86.25 79 LYS A CA 1
ATOM 668 C C . LYS A 1 79 ? 2.905 -2.071 3.113 1.00 86.25 79 LYS A C 1
ATOM 670 O O . LYS A 1 79 ? 3.204 -2.783 2.165 1.00 86.25 79 LYS A O 1
ATOM 675 N N . LYS A 1 80 ? 3.808 -1.605 3.979 1.00 83.62 80 LYS A N 1
ATOM 676 C CA . LYS A 1 80 ? 5.261 -1.702 3.778 1.00 83.62 80 LYS A CA 1
ATOM 677 C C . LYS A 1 80 ? 5.779 -3.137 3.644 1.00 83.62 80 LYS A C 1
ATOM 679 O O . LYS A 1 80 ? 6.744 -3.379 2.927 1.00 83.62 80 LYS A O 1
ATOM 684 N N . LYS A 1 81 ? 5.210 -4.087 4.392 1.00 86.50 81 LYS A N 1
ATOM 685 C CA . LYS A 1 81 ? 5.702 -5.477 4.408 1.00 86.50 81 LYS A CA 1
ATOM 686 C C . LYS A 1 81 ? 5.017 -6.379 3.391 1.00 86.50 81 LYS A C 1
ATOM 688 O O . LYS A 1 81 ? 5.624 -7.342 2.931 1.00 86.50 81 LYS A O 1
ATOM 693 N N . CYS A 1 82 ? 3.749 -6.126 3.094 1.00 84.75 82 CYS A N 1
ATOM 694 C CA . CYS A 1 82 ? 2.925 -7.040 2.315 1.00 84.75 82 CYS A CA 1
ATOM 695 C C . CYS A 1 82 ? 2.718 -6.587 0.878 1.00 84.75 82 CYS A C 1
ATOM 697 O O . CYS A 1 82 ? 2.539 -7.435 0.001 1.00 84.75 82 CYS A O 1
ATOM 699 N N . PHE A 1 83 ? 2.771 -5.282 0.642 1.00 76.19 83 PHE A N 1
ATOM 700 C CA . PHE A 1 83 ? 2.562 -4.684 -0.659 1.00 76.19 83 PHE A CA 1
ATOM 701 C C . PHE A 1 83 ? 3.883 -4.092 -1.133 1.00 76.19 83 PHE A C 1
ATOM 703 O O . PHE A 1 83 ? 4.635 -3.501 -0.362 1.00 76.19 83 PHE A O 1
ATOM 710 N N . GLU A 1 84 ? 4.198 -4.310 -2.404 1.00 64.50 84 GLU A N 1
ATOM 711 C CA . GLU A 1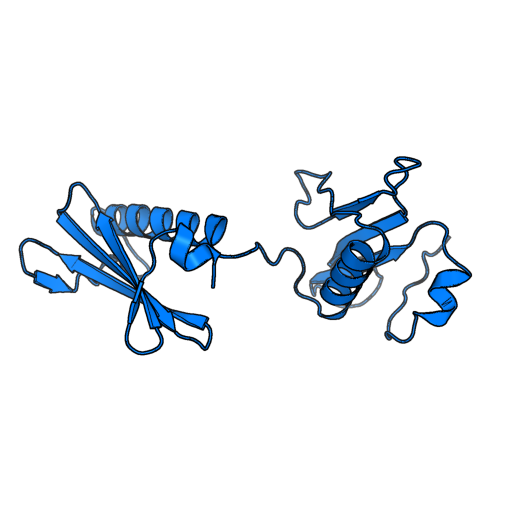 84 ? 5.174 -3.443 -3.049 1.00 64.50 84 GLU A CA 1
ATOM 712 C C . GLU A 1 84 ? 4.547 -2.054 -3.118 1.00 64.50 84 GLU A C 1
ATOM 714 O O . GLU A 1 84 ? 3.374 -1.924 -3.480 1.00 64.50 84 GLU A O 1
ATOM 719 N N . ASP A 1 85 ? 5.307 -1.021 -2.755 1.00 58.38 85 ASP A N 1
ATOM 720 C CA . ASP A 1 85 ? 4.960 0.311 -3.217 1.00 58.38 85 ASP A CA 1
ATOM 721 C C . ASP A 1 85 ? 4.936 0.204 -4.744 1.00 58.38 85 ASP A C 1
ATOM 723 O O . ASP A 1 85 ? 5.977 0.012 -5.376 1.00 58.38 85 ASP A O 1
ATOM 727 N N . GLU A 1 86 ? 3.749 0.247 -5.352 1.00 65.94 86 GLU A N 1
ATOM 728 C CA . GLU A 1 86 ? 3.635 0.431 -6.796 1.00 65.94 86 GLU A CA 1
ATOM 729 C C . GLU A 1 86 ? 4.085 1.863 -7.098 1.00 65.94 86 GLU A C 1
ATOM 731 O O . GLU A 1 86 ? 3.282 2.778 -7.290 1.00 65.94 86 GLU A O 1
ATOM 736 N N . ILE A 1 87 ? 5.404 2.065 -7.052 1.00 77.31 87 ILE A N 1
ATOM 737 C CA . ILE A 1 87 ? 6.060 3.331 -7.367 1.00 77.31 87 ILE A CA 1
ATOM 738 C C . ILE A 1 87 ? 5.733 3.696 -8.816 1.00 77.31 87 ILE A C 1
ATOM 740 O O . ILE A 1 87 ? 5.476 4.862 -9.112 1.00 77.31 87 ILE A O 1
ATOM 744 N N . PHE A 1 88 ? 5.653 2.671 -9.669 1.00 84.44 88 PHE A N 1
ATOM 745 C CA . PHE A 1 88 ? 5.247 2.746 -11.062 1.00 84.44 88 PHE A CA 1
ATOM 746 C C . PHE A 1 88 ? 3.963 1.944 -11.287 1.00 84.44 88 PHE A C 1
ATOM 748 O O . PHE A 1 88 ? 3.876 0.755 -10.971 1.00 84.44 88 PHE A O 1
ATOM 755 N N . LYS A 1 89 ? 2.956 2.620 -11.825 1.00 83.62 89 LYS A N 1
ATOM 756 C CA . LYS A 1 89 ? 1.606 2.136 -12.093 1.00 83.62 89 LYS A CA 1
ATOM 757 C C . LYS A 1 89 ? 1.409 1.759 -13.555 1.00 83.62 89 LYS A C 1
ATOM 759 O O . LYS A 1 89 ? 0.591 0.883 -13.822 1.00 83.62 89 LYS A O 1
ATOM 764 N N . ALA A 1 90 ? 2.113 2.394 -14.492 1.00 83.75 90 ALA A N 1
ATOM 765 C CA . ALA A 1 90 ? 1.865 2.167 -15.908 1.00 83.75 90 ALA A CA 1
ATOM 766 C C . ALA A 1 90 ? 2.345 0.776 -16.352 1.00 83.75 90 ALA A C 1
ATOM 768 O O . ALA A 1 90 ? 3.451 0.343 -16.019 1.00 83.75 90 ALA A O 1
ATOM 769 N N . ASN A 1 91 ? 1.514 0.078 -17.135 1.00 81.06 91 ASN A N 1
ATOM 770 C CA . ASN A 1 91 ? 1.792 -1.299 -17.562 1.00 81.06 91 ASN A CA 1
ATOM 771 C C . ASN A 1 91 ? 3.120 -1.411 -18.324 1.00 81.06 91 ASN A C 1
ATOM 773 O O . ASN A 1 91 ? 3.918 -2.292 -18.017 1.00 81.06 91 ASN A O 1
ATOM 777 N N . TYR A 1 92 ? 3.409 -0.470 -19.231 1.00 80.75 92 TYR A N 1
ATOM 778 C CA . TYR A 1 92 ? 4.673 -0.455 -19.978 1.00 80.75 92 TYR A CA 1
ATOM 779 C C . TYR A 1 92 ? 5.895 -0.305 -19.058 1.00 80.75 92 TYR A C 1
ATOM 781 O O . TYR A 1 92 ? 6.929 -0.931 -19.287 1.00 80.75 92 TYR A O 1
ATOM 789 N N . THR A 1 93 ? 5.784 0.477 -17.980 1.00 87.50 93 THR A N 1
ATOM 790 C CA . THR A 1 93 ? 6.860 0.627 -16.997 1.00 87.50 93 THR A CA 1
ATOM 791 C C . THR A 1 93 ? 7.104 -0.677 -16.254 1.00 87.50 93 THR A C 1
ATOM 793 O O . THR A 1 93 ? 8.252 -1.103 -16.123 1.00 87.50 93 THR A O 1
ATOM 796 N N . LYS A 1 94 ? 6.030 -1.352 -15.825 1.00 87.06 94 LYS A N 1
ATOM 797 C CA . LYS A 1 94 ? 6.112 -2.663 -15.166 1.00 87.06 94 LYS A CA 1
ATOM 798 C C . LYS A 1 94 ? 6.755 -3.710 -16.083 1.00 87.06 94 LYS A C 1
ATOM 800 O O . LYS A 1 94 ? 7.633 -4.447 -15.636 1.00 87.06 94 LYS A O 1
ATOM 805 N N . GLU A 1 95 ? 6.377 -3.737 -17.360 1.00 84.44 95 GLU A N 1
ATOM 806 C CA . GLU A 1 95 ? 6.947 -4.646 -18.365 1.00 84.44 95 GLU A CA 1
ATOM 807 C C . GLU A 1 95 ? 8.448 -4.421 -18.568 1.00 84.44 95 GLU A C 1
ATOM 809 O O . GLU A 1 95 ? 9.220 -5.380 -18.549 1.00 84.44 95 GLU A O 1
ATOM 814 N N . ILE A 1 96 ? 8.888 -3.165 -18.691 1.00 86.00 96 ILE A N 1
ATOM 815 C CA . ILE A 1 96 ? 10.309 -2.831 -18.860 1.00 86.00 96 ILE A CA 1
ATOM 816 C C . ILE A 1 96 ? 11.117 -3.206 -17.615 1.00 86.00 96 ILE A C 1
ATOM 818 O O . ILE A 1 96 ? 12.179 -3.816 -17.746 1.00 86.00 96 ILE A O 1
ATOM 822 N N . ILE A 1 97 ? 10.616 -2.902 -16.412 1.00 87.44 97 ILE A N 1
ATOM 823 C CA . ILE A 1 97 ? 11.273 -3.287 -15.152 1.00 87.44 97 ILE A CA 1
ATOM 824 C C . ILE A 1 97 ? 11.428 -4.810 -15.078 1.00 87.44 97 ILE A C 1
ATOM 826 O O . ILE A 1 97 ? 12.512 -5.308 -14.768 1.00 87.44 97 ILE A O 1
ATOM 830 N N . ALA A 1 98 ? 10.367 -5.556 -15.394 1.00 85.50 98 ALA A N 1
ATOM 831 C C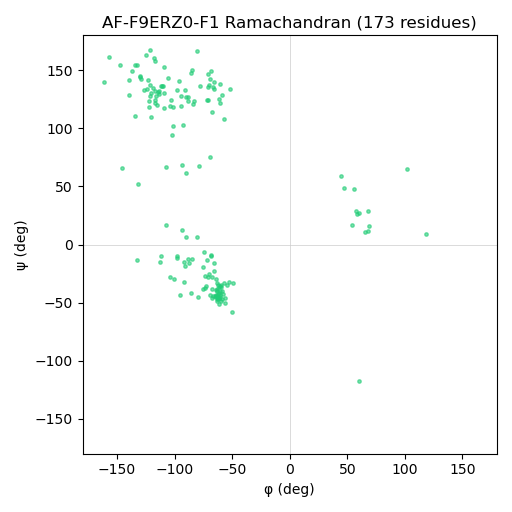A . ALA A 1 98 ? 10.394 -7.014 -15.385 1.00 85.50 98 ALA A CA 1
ATOM 832 C C . ALA A 1 98 ? 11.367 -7.576 -16.432 1.00 85.50 98 ALA A C 1
ATOM 834 O O . ALA A 1 98 ? 12.161 -8.461 -16.116 1.00 85.50 98 ALA A O 1
ATOM 835 N N . TYR A 1 99 ? 11.348 -7.047 -17.658 1.00 85.25 99 TYR A N 1
ATOM 836 C CA . TYR A 1 99 ? 12.257 -7.457 -18.726 1.00 85.25 99 TYR A CA 1
ATOM 837 C C . TYR A 1 99 ? 13.717 -7.235 -18.336 1.00 85.25 99 TYR A C 1
ATOM 839 O O . TYR A 1 99 ? 14.535 -8.146 -18.459 1.00 85.25 99 TYR A O 1
ATOM 847 N N . VAL A 1 100 ? 14.040 -6.048 -17.821 1.00 86.06 100 VAL A N 1
ATOM 848 C CA . VAL A 1 100 ? 15.401 -5.703 -17.414 1.00 86.06 100 VAL A CA 1
ATOM 849 C C . VAL A 1 100 ? 15.885 -6.608 -16.285 1.00 86.06 100 VAL A C 1
ATOM 851 O O . VAL A 1 100 ? 16.978 -7.172 -16.371 1.00 86.06 100 VAL A O 1
ATOM 854 N N . LYS A 1 101 ? 15.045 -6.821 -15.269 1.00 85.88 101 LYS A N 1
ATOM 855 C CA . LYS A 1 101 ? 15.355 -7.724 -14.163 1.00 85.88 101 LYS A CA 1
ATOM 856 C C . LYS A 1 101 ? 15.577 -9.160 -14.638 1.00 85.88 101 LYS A C 1
ATOM 858 O O . LYS A 1 101 ? 16.544 -9.791 -14.231 1.00 85.88 101 LYS A O 1
ATOM 863 N N . ASN A 1 102 ? 14.719 -9.674 -15.517 1.00 83.00 102 ASN A N 1
ATOM 864 C CA . ASN A 1 102 ? 14.804 -11.059 -15.985 1.00 83.00 102 ASN A CA 1
ATOM 865 C C . ASN A 1 102 ? 15.969 -11.291 -16.956 1.00 83.00 102 ASN A C 1
ATOM 867 O O . ASN A 1 102 ? 16.592 -12.347 -16.917 1.00 83.00 102 ASN A O 1
ATOM 871 N N . LYS A 1 103 ? 16.262 -10.323 -17.832 1.00 84.56 103 LYS A N 1
ATOM 872 C CA . LYS A 1 103 ? 17.295 -10.461 -18.868 1.00 84.56 103 LYS A CA 1
ATOM 873 C C . LYS A 1 103 ? 18.691 -10.099 -18.372 1.00 84.56 103 LYS A C 1
ATOM 875 O O . LYS A 1 103 ? 19.650 -10.774 -18.734 1.00 84.56 103 LYS A O 1
ATOM 880 N N . TYR A 1 104 ? 18.808 -9.033 -17.583 1.00 84.38 104 TYR A N 1
ATOM 881 C CA . TYR A 1 104 ? 20.099 -8.480 -17.161 1.00 84.38 104 TYR A CA 1
ATOM 882 C C . TYR A 1 104 ? 20.357 -8.640 -15.658 1.00 84.38 104 TYR A C 1
ATOM 884 O O . TYR A 1 104 ? 21.495 -8.503 -15.218 1.00 84.38 104 TYR A O 1
ATOM 892 N N . GLY A 1 105 ? 19.333 -8.956 -14.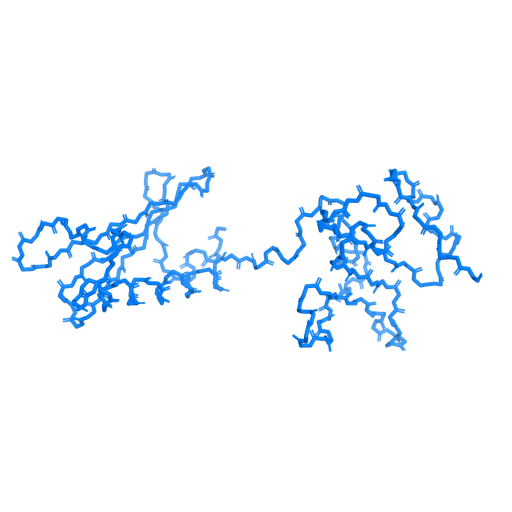855 1.00 84.12 105 GLY A N 1
ATOM 893 C CA . GLY A 1 105 ? 19.474 -9.047 -13.400 1.00 84.12 105 GLY A CA 1
ATOM 894 C C . GLY A 1 105 ? 19.725 -7.696 -12.729 1.00 84.12 105 GLY A C 1
ATOM 895 O O . GLY A 1 105 ? 20.203 -7.675 -11.593 1.00 84.12 105 GLY A O 1
ATOM 896 N N . ASP A 1 106 ? 19.468 -6.590 -13.428 1.00 88.31 106 ASP A N 1
ATOM 897 C CA . ASP A 1 106 ? 19.625 -5.234 -12.906 1.00 88.31 106 ASP A CA 1
ATOM 898 C C . ASP A 1 106 ? 18.367 -4.811 -12.130 1.00 88.31 106 ASP A C 1
ATOM 900 O O . ASP A 1 106 ? 17.253 -5.260 -12.415 1.00 88.31 106 ASP A O 1
ATOM 904 N N . GLU A 1 107 ? 18.548 -3.943 -11.137 1.00 86.31 107 GLU A N 1
ATOM 905 C CA . GLU A 1 107 ? 17.488 -3.486 -10.234 1.00 86.31 107 GLU A CA 1
ATOM 906 C C . GLU A 1 107 ? 17.324 -1.961 -10.286 1.00 86.31 107 GLU A C 1
ATOM 908 O O . GLU A 1 107 ? 18.150 -1.244 -10.855 1.00 86.31 107 GLU A O 1
ATOM 913 N N . LEU A 1 108 ? 16.223 -1.470 -9.713 1.00 89.81 108 LEU A N 1
ATOM 914 C CA . LEU A 1 108 ? 15.936 -0.042 -9.620 1.00 89.81 108 LEU A CA 1
ATOM 915 C C . LEU A 1 108 ? 16.752 0.610 -8.503 1.00 89.81 108 LEU A C 1
ATOM 917 O O . LEU A 1 108 ? 16.791 0.116 -7.378 1.00 89.81 108 LEU A O 1
ATOM 921 N N . GLU A 1 109 ? 17.302 1.782 -8.798 1.00 89.44 109 GLU A N 1
ATOM 922 C CA . GLU A 1 109 ? 17.948 2.663 -7.830 1.00 89.44 109 GLU A CA 1
ATOM 923 C C . GLU A 1 109 ? 17.180 3.985 -7.721 1.00 89.44 109 GLU A C 1
ATOM 925 O O . GLU A 1 109 ? 16.940 4.669 -8.719 1.00 89.44 109 GLU A O 1
ATOM 930 N N . PHE A 1 110 ? 16.828 4.376 -6.496 1.00 89.69 110 PHE A N 1
ATOM 931 C CA . PHE A 1 110 ? 16.108 5.618 -6.201 1.00 89.69 110 PHE A CA 1
ATOM 932 C C . PHE A 1 110 ? 17.085 6.663 -5.667 1.00 89.69 110 PHE A C 1
ATOM 934 O O . PHE A 1 110 ? 17.401 6.690 -4.481 1.00 89.69 110 PHE A O 1
ATOM 941 N N . LEU A 1 111 ? 17.596 7.510 -6.562 1.00 85.69 111 LEU A N 1
ATOM 942 C CA . LEU A 1 111 ? 18.698 8.427 -6.244 1.00 85.69 111 LEU A CA 1
ATOM 943 C C . LEU A 1 111 ? 18.252 9.780 -5.670 1.00 85.69 111 LEU A C 1
ATOM 945 O O . LEU A 1 111 ? 19.088 10.539 -5.185 1.00 85.69 111 LEU A O 1
ATOM 949 N N . TRP A 1 112 ? 16.961 10.117 -5.749 1.00 84.88 112 TRP A N 1
ATOM 950 C CA . TRP A 1 112 ? 16.474 11.468 -5.457 1.00 84.88 112 TRP A CA 1
ATOM 951 C C . TRP A 1 112 ? 15.449 11.494 -4.322 1.00 84.88 112 TRP A C 1
ATOM 953 O O . TRP A 1 112 ? 14.287 11.145 -4.519 1.00 84.88 112 TRP A O 1
ATOM 963 N N . GLU A 1 113 ? 15.832 12.034 -3.161 1.00 77.25 113 GLU A N 1
ATOM 964 C CA . GLU A 1 113 ? 14.929 12.195 -2.006 1.00 77.25 113 GLU A CA 1
ATOM 965 C C . GLU A 1 113 ? 13.724 13.097 -2.308 1.00 77.25 113 GLU A C 1
ATOM 967 O O . GLU A 1 113 ? 12.596 12.800 -1.923 1.00 77.25 113 GLU A O 1
ATOM 972 N N . LYS A 1 114 ? 13.940 14.188 -3.058 1.00 77.06 114 LYS A N 1
ATOM 973 C CA . LYS A 1 114 ? 12.874 15.123 -3.468 1.00 77.06 114 LYS A CA 1
ATOM 974 C C . LYS A 1 114 ? 11.982 14.569 -4.583 1.00 77.06 114 LYS A C 1
ATOM 976 O O . LYS A 1 114 ? 11.011 15.211 -4.981 1.00 77.06 114 LYS A O 1
ATOM 981 N N . SER A 1 115 ? 12.322 13.415 -5.149 1.00 80.50 115 SER A N 1
ATOM 982 C CA . SER A 1 115 ? 11.573 12.782 -6.235 1.00 80.50 115 SER A CA 1
ATOM 983 C C . SER A 1 115 ? 11.643 11.261 -6.096 1.00 80.50 115 SER A C 1
ATOM 985 O O . SER A 1 115 ? 12.197 10.586 -6.962 1.00 80.50 115 SER A O 1
ATOM 987 N N . PRO A 1 116 ? 11.048 10.706 -5.023 1.00 80.94 116 PRO A N 1
ATOM 988 C CA . PRO A 1 116 ? 11.172 9.288 -4.680 1.00 80.94 116 PRO A CA 1
ATOM 989 C C . PRO A 1 116 ? 10.468 8.362 -5.684 1.00 80.94 116 PRO A C 1
ATOM 991 O O . PRO A 1 116 ? 10.624 7.150 -5.630 1.00 80.94 116 PRO A O 1
ATOM 994 N N . LYS A 1 117 ? 9.692 8.936 -6.613 1.00 85.31 117 LYS A N 1
ATOM 995 C CA . LYS A 1 117 ? 9.032 8.235 -7.723 1.00 85.31 117 LYS A CA 1
ATOM 996 C C . LYS A 1 117 ? 9.846 8.245 -9.018 1.00 85.31 117 LYS A C 1
ATOM 998 O O . LYS A 1 117 ? 9.307 7.951 -10.081 1.00 85.31 117 LYS A O 1
ATOM 1003 N N . ASN A 1 118 ? 11.116 8.631 -8.938 1.00 89.69 118 ASN A N 1
ATOM 1004 C CA . ASN A 1 118 ? 12.053 8.540 -10.043 1.00 89.69 118 ASN A CA 1
ATOM 1005 C C . ASN A 1 118 ? 13.087 7.470 -9.723 1.00 89.69 118 ASN A C 1
ATOM 1007 O O . ASN A 1 118 ? 13.621 7.429 -8.614 1.00 89.69 118 ASN A O 1
ATOM 1011 N N . ALA A 1 119 ? 13.394 6.645 -10.712 1.00 91.75 119 ALA A N 1
ATOM 1012 C CA . ALA A 1 119 ? 14.367 5.577 -10.581 1.00 91.75 119 ALA A CA 1
ATOM 1013 C C . ALA A 1 119 ? 15.330 5.581 -11.760 1.00 91.75 119 ALA A C 1
ATOM 1015 O O . ALA A 1 119 ? 14.992 6.023 -12.859 1.00 91.75 119 ALA A O 1
ATOM 1016 N N . VAL A 1 120 ? 16.521 5.046 -11.538 1.00 92.38 120 VAL A N 1
ATOM 1017 C CA . VAL A 1 120 ? 17.439 4.673 -12.611 1.00 92.38 120 VAL A CA 1
ATOM 1018 C C . VAL A 1 120 ? 17.699 3.180 -12.570 1.00 92.38 120 VAL A C 1
ATOM 1020 O O . VAL A 1 120 ? 17.509 2.532 -11.544 1.00 92.38 120 VAL A O 1
ATOM 1023 N N . ILE A 1 121 ? 18.168 2.649 -13.690 1.00 90.81 121 ILE A N 1
ATOM 1024 C CA . ILE A 1 121 ? 18.734 1.307 -13.765 1.00 90.81 121 ILE A CA 1
ATOM 1025 C C . ILE A 1 121 ? 20.165 1.440 -14.268 1.00 90.81 121 ILE A C 1
ATOM 1027 O O . ILE A 1 121 ? 20.414 2.078 -15.302 1.00 90.81 121 ILE A O 1
ATOM 1031 N N . ARG A 1 122 ? 21.106 0.839 -13.536 1.00 89.19 122 ARG A N 1
ATOM 1032 C CA . ARG A 1 122 ? 22.526 0.793 -13.889 1.00 89.19 122 ARG A CA 1
ATOM 1033 C C . ARG A 1 122 ? 22.927 -0.583 -14.380 1.00 89.19 122 ARG A C 1
ATOM 1035 O O . ARG A 1 122 ? 22.492 -1.591 -13.838 1.00 89.19 122 ARG A O 1
ATOM 1042 N N . ARG A 1 123 ? 23.824 -0.613 -15.368 1.00 86.19 123 ARG A N 1
ATOM 1043 C CA . ARG A 1 123 ? 24.526 -1.849 -15.725 1.00 86.19 123 ARG A CA 1
ATOM 1044 C C . ARG A 1 123 ? 25.526 -2.166 -14.622 1.00 86.19 123 ARG A C 1
ATOM 1046 O O . ARG A 1 123 ? 26.424 -1.356 -14.381 1.00 86.19 123 ARG A O 1
ATOM 1053 N N . LYS A 1 124 ? 25.446 -3.359 -14.029 1.00 83.25 124 LYS A N 1
ATOM 1054 C CA . LYS A 1 124 ? 26.399 -3.810 -12.994 1.00 83.25 124 LYS A CA 1
ATOM 1055 C C . LYS A 1 124 ? 27.867 -3.734 -13.428 1.00 83.25 124 LYS A C 1
ATOM 1057 O O . LYS A 1 124 ? 28.726 -3.414 -12.617 1.00 83.25 124 LYS A O 1
ATOM 1062 N N . SER A 1 125 ? 28.160 -3.992 -14.704 1.00 82.69 125 SER A N 1
ATOM 1063 C CA . SER A 1 125 ? 29.534 -4.035 -15.226 1.00 82.69 125 SER A CA 1
ATOM 1064 C C . SER A 1 125 ? 30.208 -2.668 -15.357 1.00 82.69 125 SER A C 1
ATOM 1066 O O . SER A 1 125 ? 31.413 -2.563 -15.159 1.00 82.69 125 SER A O 1
ATOM 1068 N N . SER A 1 126 ? 29.458 -1.623 -15.715 1.00 83.69 126 SER A N 1
ATOM 1069 C CA . SER A 1 126 ? 30.013 -0.287 -15.982 1.00 83.69 126 SER A CA 1
ATOM 1070 C C . SER A 1 126 ? 29.611 0.758 -14.950 1.00 83.69 126 SER A C 1
ATOM 1072 O O . SER A 1 126 ? 30.109 1.882 -14.994 1.00 83.69 126 SER A O 1
ATOM 1074 N N . ASN A 1 127 ? 28.669 0.419 -14.066 1.00 82.62 127 ASN A N 1
ATOM 1075 C CA . ASN A 1 127 ? 28.018 1.331 -13.133 1.00 82.62 127 ASN A CA 1
ATOM 1076 C C . ASN A 1 127 ? 27.380 2.562 -13.813 1.00 82.62 127 ASN A C 1
ATOM 1078 O O . ASN A 1 127 ? 27.077 3.566 -13.165 1.00 82.62 127 ASN A O 1
ATOM 1082 N N . LYS A 1 128 ? 27.168 2.517 -15.135 1.00 85.38 128 LYS A N 1
ATOM 1083 C CA . LYS A 1 128 ? 26.491 3.576 -15.886 1.00 85.38 128 LYS A CA 1
ATOM 1084 C C . LYS A 1 128 ? 24.997 3.281 -15.942 1.00 85.38 128 LYS A C 1
ATOM 1086 O O . LYS A 1 128 ? 24.579 2.167 -16.260 1.00 85.38 128 LYS A O 1
ATOM 1091 N N . TRP A 1 129 ? 24.206 4.305 -15.647 1.00 87.88 129 TRP A N 1
ATOM 1092 C CA . TRP A 1 129 ? 22.773 4.331 -15.908 1.00 87.88 129 TRP A CA 1
ATOM 1093 C C . TRP A 1 129 ? 22.480 4.176 -17.410 1.00 87.88 129 TRP A C 1
ATOM 1095 O O . TRP A 1 129 ? 23.175 4.754 -18.248 1.00 87.88 129 TRP A O 1
ATOM 1105 N N . TYR A 1 130 ? 21.470 3.375 -17.740 1.00 85.44 130 TYR A N 1
ATOM 1106 C CA . TYR A 1 130 ? 20.995 3.186 -19.117 1.00 85.44 130 TYR A CA 1
ATOM 1107 C C . TYR A 1 130 ? 19.472 3.281 -19.251 1.00 85.44 130 TYR A C 1
ATOM 1109 O O . TYR A 1 130 ? 18.970 3.429 -20.362 1.00 85.44 130 TYR A O 1
ATOM 1117 N N . VAL A 1 131 ? 18.744 3.252 -18.132 1.00 89.06 131 VAL A N 1
ATOM 1118 C CA . VAL A 1 131 ? 17.315 3.573 -18.067 1.00 89.06 131 VAL A CA 1
ATOM 1119 C C . VAL A 1 131 ? 17.090 4.592 -16.963 1.00 89.06 131 VAL A C 1
ATOM 1121 O O . VAL A 1 131 ? 17.695 4.510 -15.892 1.00 89.06 131 VAL A O 1
ATOM 1124 N N . VAL A 1 132 ? 16.180 5.520 -17.221 1.00 90.62 132 VAL A N 1
ATOM 1125 C CA . VAL A 1 132 ? 15.608 6.451 -16.251 1.00 90.62 132 VAL A CA 1
ATOM 1126 C C . VAL A 1 132 ? 14.112 6.321 -16.338 1.00 90.62 132 VAL A C 1
ATOM 1128 O O . VAL A 1 132 ? 13.561 6.376 -17.432 1.00 90.62 132 VAL A O 1
ATOM 1131 N N . ILE A 1 133 ? 13.456 6.209 -15.200 1.00 91.00 133 ILE A N 1
ATOM 1132 C CA . ILE A 1 133 ? 12.009 6.245 -15.104 1.00 91.00 133 ILE A CA 1
ATOM 1133 C C . ILE A 1 133 ? 11.659 7.490 -14.299 1.00 91.00 133 ILE A C 1
ATOM 1135 O O . ILE A 1 133 ? 12.116 7.658 -13.167 1.00 91.00 133 ILE A O 1
ATOM 1139 N N . LEU A 1 134 ? 10.894 8.388 -14.907 1.00 90.56 134 LEU A N 1
ATOM 1140 C CA . LEU A 1 134 ? 10.531 9.686 -14.359 1.00 90.56 134 LEU A CA 1
ATOM 1141 C C . LEU A 1 134 ? 9.019 9.779 -14.207 1.00 90.56 134 LEU A C 1
ATOM 1143 O O . LEU A 1 134 ? 8.286 9.478 -15.140 1.00 90.56 134 LEU A O 1
ATOM 1147 N N . THR A 1 135 ? 8.558 10.277 -13.067 1.00 89.88 135 THR A N 1
ATOM 1148 C CA . THR A 1 135 ? 7.145 10.592 -12.845 1.00 89.88 135 THR A CA 1
ATOM 1149 C C . THR A 1 135 ? 6.950 12.100 -12.988 1.00 89.88 135 THR A C 1
ATOM 1151 O O . THR A 1 135 ? 7.316 12.868 -12.094 1.00 89.88 135 THR A O 1
ATOM 1154 N N . ILE A 1 136 ? 6.420 12.550 -14.129 1.00 88.19 136 ILE A N 1
ATOM 1155 C CA . ILE A 1 136 ? 6.321 13.974 -14.482 1.00 88.19 136 ILE A CA 1
ATOM 1156 C C . ILE A 1 136 ? 4.944 14.347 -15.032 1.00 88.19 136 ILE A C 1
ATOM 1158 O O . ILE A 1 136 ? 4.236 13.516 -15.586 1.00 88.19 136 ILE A O 1
ATOM 1162 N N . SER A 1 137 ? 4.572 15.620 -14.892 1.00 88.00 137 SER A N 1
ATOM 1163 C CA . SER A 1 137 ? 3.391 16.176 -15.562 1.00 88.00 137 SER A CA 1
ATOM 1164 C C . SER A 1 137 ? 3.585 16.180 -17.079 1.00 88.00 137 SER A C 1
ATOM 1166 O O . SER A 1 137 ? 4.663 16.549 -17.556 1.00 88.00 137 SER A O 1
ATOM 1168 N N . LYS A 1 138 ? 2.529 15.843 -17.827 1.00 85.56 138 LYS A N 1
ATOM 1169 C CA . LYS A 1 138 ? 2.435 15.995 -19.288 1.00 85.56 138 LYS A CA 1
ATOM 1170 C C . LYS A 1 138 ? 2.839 17.398 -19.760 1.00 85.56 138 LYS A C 1
ATOM 1172 O O . LYS A 1 138 ? 3.506 17.521 -20.785 1.00 85.56 138 LYS A O 1
ATOM 1177 N N . ARG A 1 139 ? 2.577 18.442 -18.969 1.00 87.75 139 ARG A N 1
ATOM 1178 C CA . ARG A 1 139 ? 3.029 19.816 -19.244 1.00 87.75 139 ARG A CA 1
ATOM 1179 C C . ARG A 1 139 ? 4.543 19.946 -19.389 1.00 87.75 139 ARG A C 1
ATOM 1181 O O . ARG A 1 139 ? 5.006 20.727 -20.211 1.00 87.75 139 ARG A O 1
ATOM 1188 N N . LYS A 1 140 ? 5.332 19.148 -18.658 1.00 82.00 140 LYS A N 1
ATOM 1189 C CA . LYS A 1 140 ? 6.801 19.119 -18.810 1.00 82.00 140 LYS A CA 1
ATOM 1190 C C . LYS A 1 140 ? 7.258 18.530 -20.152 1.00 82.00 140 LYS A C 1
ATOM 1192 O O . LYS A 1 140 ? 8.436 18.623 -20.472 1.00 82.00 140 LYS A O 1
ATOM 1197 N N . LEU A 1 141 ? 6.340 17.934 -20.912 1.00 79.88 141 LEU A N 1
ATOM 1198 C CA . LEU A 1 141 ? 6.535 17.423 -22.270 1.00 79.88 141 LEU A CA 1
ATOM 1199 C C . LEU A 1 141 ? 5.839 18.298 -23.327 1.00 79.88 141 LEU A C 1
ATOM 1201 O O . LEU A 1 141 ? 5.615 17.837 -24.441 1.00 79.88 141 LEU A O 1
ATOM 1205 N N . ASN A 1 142 ? 5.469 19.539 -22.985 1.00 82.50 142 ASN A N 1
ATOM 1206 C CA . ASN A 1 142 ? 4.721 20.459 -23.853 1.00 82.50 142 ASN A CA 1
ATOM 1207 C C . ASN A 1 142 ? 3.337 19.939 -24.282 1.00 82.50 142 ASN A C 1
ATOM 1209 O O . ASN A 1 142 ? 2.820 20.322 -25.329 1.00 82.50 142 ASN A O 1
ATOM 1213 N N . LEU A 1 143 ? 2.724 19.074 -23.474 1.00 82.44 143 LEU A N 1
ATOM 1214 C CA . LEU A 1 143 ? 1.331 18.673 -23.642 1.00 82.44 143 LEU A CA 1
ATOM 1215 C C . LEU A 1 143 ? 0.430 19.516 -22.744 1.00 82.44 143 LEU A C 1
ATOM 1217 O O . LEU A 1 143 ? 0.766 19.767 -21.586 1.00 82.44 143 LEU A O 1
ATOM 1221 N N . ASP A 1 144 ? -0.741 19.899 -23.247 1.00 89.75 144 ASP A N 1
ATOM 1222 C CA . ASP A 1 144 ? -1.705 20.707 -22.495 1.00 89.75 144 ASP A CA 1
ATOM 1223 C C . ASP A 1 144 ? -2.503 19.857 -21.489 1.00 89.75 144 ASP A C 1
ATOM 1225 O O . ASP A 1 144 ? -3.678 19.543 -21.666 1.00 89.75 144 ASP A O 1
ATOM 1229 N N . SER A 1 145 ? -1.812 19.363 -20.461 1.00 86.19 145 SER A N 1
ATOM 1230 C CA . SER A 1 145 ? -2.398 18.576 -19.378 1.00 86.19 145 SER A CA 1
ATOM 1231 C C . SER A 1 145 ? -1.478 18.554 -18.158 1.00 86.19 145 SER A C 1
ATOM 1233 O O . SER A 1 145 ? -0.263 18.402 -18.285 1.00 86.19 145 SER A O 1
ATOM 1235 N N . ASP A 1 146 ? -2.064 18.651 -16.964 1.00 88.19 146 ASP A N 1
ATOM 1236 C CA . ASP A 1 146 ? -1.354 18.484 -15.687 1.00 88.19 146 ASP A CA 1
ATOM 1237 C C . ASP A 1 146 ? -1.339 17.030 -15.188 1.00 88.19 146 ASP A C 1
ATOM 1239 O O . ASP A 1 146 ? -0.862 16.743 -14.088 1.00 88.19 146 ASP A O 1
ATOM 1243 N N . GLU A 1 147 ? -1.837 16.094 -15.999 1.00 88.69 147 GLU A N 1
ATOM 1244 C CA . GLU A 1 147 ? -1.803 14.670 -15.689 1.00 88.69 147 GLU A CA 1
ATOM 1245 C C . GLU A 1 147 ? -0.358 14.194 -15.486 1.00 88.69 147 GLU A C 1
ATOM 1247 O O . GLU A 1 147 ? 0.527 14.428 -16.316 1.00 88.69 147 GLU A O 1
ATOM 1252 N N . ILE A 1 148 ? -0.128 13.510 -14.366 1.00 86.88 148 ILE A N 1
ATOM 1253 C CA . ILE A 1 148 ? 1.162 12.917 -14.026 1.00 86.88 148 ILE A CA 1
ATOM 1254 C C . ILE A 1 148 ? 1.287 11.565 -14.724 1.00 86.88 148 ILE A C 1
ATOM 1256 O O . ILE A 1 148 ? 0.475 10.671 -14.492 1.00 86.88 148 ILE A O 1
ATOM 1260 N N . ILE A 1 149 ? 2.339 11.409 -15.521 1.00 86.81 149 ILE A N 1
ATOM 1261 C CA . ILE A 1 149 ? 2.649 10.185 -16.255 1.00 86.81 149 ILE A CA 1
ATOM 1262 C C . ILE A 1 149 ? 4.053 9.676 -15.939 1.00 86.81 149 ILE A C 1
ATOM 1264 O O . ILE A 1 149 ? 4.911 10.406 -15.437 1.00 86.81 149 ILE A O 1
ATOM 1268 N N . GLU A 1 150 ? 4.287 8.413 -16.277 1.00 90.44 150 GLU A N 1
ATOM 1269 C CA . GLU A 1 150 ? 5.597 7.775 -16.198 1.00 90.44 150 GLU A CA 1
ATOM 1270 C C . GLU A 1 150 ? 6.303 7.872 -17.547 1.00 90.44 150 GLU A C 1
ATOM 1272 O O . GLU A 1 150 ? 5.759 7.495 -18.580 1.00 90.44 150 GLU A O 1
ATOM 1277 N N . VAL A 1 151 ? 7.529 8.369 -17.557 1.00 88.81 151 VAL A N 1
ATOM 1278 C CA . VAL A 1 151 ? 8.339 8.525 -18.764 1.00 88.81 151 VAL A CA 1
ATOM 1279 C C . VAL A 1 151 ? 9.602 7.716 -18.596 1.00 88.81 151 VAL A C 1
ATOM 1281 O O . VAL A 1 151 ? 10.292 7.841 -17.587 1.00 88.81 151 VAL A O 1
ATOM 1284 N N . ILE A 1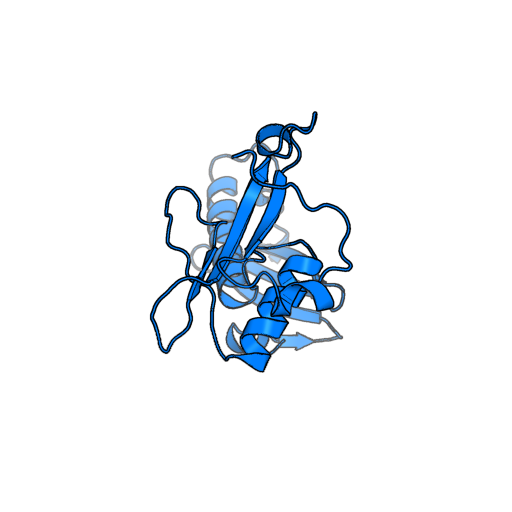 152 ? 9.913 6.903 -19.598 1.00 87.62 152 ILE A N 1
ATOM 1285 C CA . ILE A 1 152 ? 11.100 6.059 -19.590 1.00 87.62 152 ILE A CA 1
ATOM 1286 C C . ILE A 1 152 ? 12.079 6.613 -20.612 1.00 87.62 152 ILE A C 1
ATOM 1288 O O . ILE A 1 152 ? 11.785 6.667 -21.804 1.00 87.62 152 ILE A O 1
ATOM 1292 N N . ASN A 1 153 ? 13.239 7.041 -20.133 1.00 85.12 153 ASN A N 1
ATOM 1293 C CA . ASN A 1 153 ? 14.341 7.486 -20.964 1.00 85.12 153 ASN A CA 1
ATOM 1294 C C . ASN A 1 153 ? 15.399 6.384 -21.021 1.00 85.12 153 ASN A C 1
ATOM 1296 O O . ASN A 1 153 ? 15.899 5.942 -19.986 1.00 85.12 153 ASN A O 1
ATOM 1300 N N . PHE A 1 154 ? 15.748 5.962 -22.231 1.00 81.38 154 PHE A N 1
ATOM 1301 C CA . PHE A 1 154 ? 16.810 4.999 -22.477 1.00 81.38 154 PHE A CA 1
ATOM 1302 C C . PHE A 1 154 ? 18.065 5.724 -22.951 1.00 81.38 154 PHE A C 1
ATOM 1304 O O . PHE A 1 154 ? 18.081 6.348 -24.012 1.00 81.38 154 PHE A O 1
ATOM 1311 N N . HIS A 1 155 ? 19.142 5.616 -22.181 1.00 72.38 155 HIS A N 1
ATOM 1312 C CA . HIS A 1 155 ? 20.417 6.214 -22.538 1.00 72.38 155 HIS A CA 1
ATOM 1313 C C . HIS A 1 155 ? 21.243 5.239 -23.387 1.00 72.38 155 HIS A C 1
ATOM 1315 O O . HIS A 1 155 ? 21.514 4.117 -22.966 1.00 72.38 155 HIS A O 1
ATOM 1321 N N . ASN A 1 156 ? 21.701 5.706 -24.553 1.00 58.41 156 ASN A N 1
ATOM 1322 C CA . ASN A 1 156 ? 22.720 5.055 -25.387 1.00 58.41 156 ASN A CA 1
ATOM 1323 C C . ASN A 1 156 ? 22.337 3.712 -26.054 1.00 58.41 156 ASN A C 1
ATOM 1325 O O . ASN A 1 156 ? 23.208 2.882 -26.306 1.00 58.41 156 ASN A O 1
ATOM 1329 N N . ILE A 1 157 ? 21.053 3.488 -26.362 1.00 56.03 157 ILE A N 1
ATOM 1330 C CA . ILE A 1 157 ? 20.572 2.243 -26.995 1.00 56.03 157 ILE A CA 1
ATOM 1331 C C . ILE A 1 157 ? 19.658 2.558 -28.198 1.00 56.03 157 ILE A C 1
ATOM 1333 O O . ILE A 1 157 ? 18.525 2.097 -28.291 1.00 56.03 157 ILE A O 1
ATOM 1337 N N . ALA A 1 158 ? 20.125 3.396 -29.128 1.00 52.91 158 ALA A N 1
ATOM 1338 C CA . ALA A 1 158 ? 19.317 3.806 -30.283 1.00 52.91 158 ALA A CA 1
ATOM 1339 C C . ALA A 1 158 ? 19.021 2.655 -31.274 1.00 52.91 158 ALA A C 1
ATOM 1341 O O . ALA A 1 158 ? 17.986 2.676 -31.939 1.00 52.91 158 ALA A O 1
ATOM 1342 N N . GLU A 1 159 ? 19.895 1.645 -31.367 1.00 51.41 159 GLU A N 1
ATOM 1343 C CA . GLU A 1 159 ? 19.746 0.543 -32.333 1.00 51.41 159 GLU A CA 1
ATOM 1344 C C . GLU A 1 159 ? 19.049 -0.700 -31.760 1.00 51.41 159 GLU A C 1
ATOM 1346 O O . GLU A 1 159 ? 18.146 -1.226 -32.405 1.00 51.41 159 GLU A O 1
ATOM 1351 N N . GLU A 1 160 ? 19.368 -1.147 -30.539 1.00 52.50 160 GLU A N 1
ATOM 1352 C CA . GLU A 1 160 ? 18.729 -2.350 -29.964 1.00 52.50 160 GLU A CA 1
ATOM 1353 C C . GLU A 1 160 ? 17.274 -2.106 -29.514 1.00 52.50 160 GLU A C 1
ATOM 1355 O O . GLU A 1 160 ? 16.465 -3.034 -29.523 1.00 52.50 160 GLU A O 1
ATOM 1360 N N . ILE A 1 161 ? 16.905 -0.868 -29.156 1.00 49.66 161 ILE A N 1
ATOM 1361 C CA . ILE A 1 161 ? 15.543 -0.534 -28.694 1.00 49.66 161 ILE A CA 1
ATOM 1362 C C . ILE A 1 161 ? 14.604 -0.180 -29.854 1.00 49.66 161 ILE A C 1
ATOM 1364 O O . ILE A 1 161 ? 13.388 -0.281 -29.697 1.00 49.66 161 ILE A O 1
ATOM 1368 N N . LYS A 1 162 ? 15.124 0.115 -31.055 1.00 46.28 162 LYS A N 1
ATOM 1369 C CA . LYS A 1 162 ? 14.299 0.318 -32.264 1.00 46.28 162 LYS A CA 1
ATOM 1370 C C . LYS A 1 162 ? 13.345 -0.856 -32.529 1.00 46.28 162 LYS A C 1
ATOM 1372 O O . LYS A 1 162 ? 12.228 -0.631 -32.977 1.00 46.28 162 LYS A O 1
ATOM 1377 N N . ASN A 1 163 ? 13.753 -2.077 -32.174 1.00 47.38 163 ASN A N 1
ATOM 1378 C CA . ASN A 1 163 ? 12.948 -3.291 -32.338 1.00 47.38 163 ASN A CA 1
ATOM 1379 C C . ASN A 1 163 ? 11.961 -3.560 -31.182 1.00 47.38 163 ASN A C 1
ATOM 1381 O O . ASN A 1 163 ? 11.076 -4.395 -31.331 1.00 47.38 163 ASN A O 1
ATOM 1385 N N . LEU A 1 164 ? 12.084 -2.863 -30.045 1.00 47.34 164 LEU A N 1
ATOM 1386 C CA . LEU A 1 164 ? 11.184 -2.980 -28.883 1.00 47.34 164 LEU A CA 1
ATOM 1387 C C . LEU A 1 164 ? 10.100 -1.876 -28.853 1.00 47.34 164 LEU A C 1
ATOM 1389 O O . LEU A 1 164 ? 9.146 -1.966 -28.084 1.00 47.34 164 LEU A O 1
ATOM 1393 N N . LEU A 1 165 ? 10.222 -0.837 -29.689 1.00 46.62 165 LEU A N 1
ATOM 1394 C CA . LEU A 1 165 ? 9.435 0.405 -29.643 1.00 46.62 165 LEU A CA 1
ATOM 1395 C C . LEU A 1 165 ? 8.145 0.374 -30.483 1.00 46.62 165 LEU A C 1
ATOM 1397 O O . LEU A 1 165 ? 7.940 1.205 -31.366 1.00 46.62 165 LEU A O 1
ATOM 1401 N N . ILE A 1 166 ? 7.216 -0.525 -30.155 1.00 38.84 166 ILE A N 1
ATOM 1402 C CA . ILE A 1 166 ? 5.792 -0.312 -30.477 1.00 38.84 166 ILE A CA 1
ATOM 1403 C C . ILE A 1 166 ? 5.055 -0.002 -29.177 1.00 38.84 166 ILE A C 1
ATOM 1405 O O . ILE A 1 166 ? 4.231 -0.778 -28.713 1.00 38.84 166 ILE A O 1
ATOM 1409 N N . ILE A 1 167 ? 5.348 1.148 -28.565 1.00 39.50 167 ILE A N 1
ATOM 1410 C CA . ILE A 1 167 ? 4.456 1.745 -27.566 1.00 39.50 167 ILE A CA 1
ATOM 1411 C C . ILE A 1 167 ? 4.348 3.235 -27.892 1.00 39.50 167 ILE A C 1
ATOM 1413 O O . ILE A 1 167 ? 5.318 3.988 -27.842 1.00 39.50 167 ILE A O 1
ATOM 1417 N N . LYS A 1 168 ? 3.148 3.613 -28.340 1.00 41.25 168 LYS A N 1
ATOM 1418 C CA . LYS A 1 168 ? 2.753 4.948 -28.796 1.00 41.25 168 LYS A CA 1
ATOM 1419 C C . LYS A 1 168 ? 3.111 6.009 -27.746 1.00 41.25 168 LYS A C 1
ATOM 1421 O O . LYS A 1 168 ? 2.747 5.842 -26.586 1.00 41.25 168 LYS A O 1
ATOM 1426 N N . ASN A 1 169 ? 3.714 7.110 -28.207 1.00 46.75 169 ASN A N 1
ATOM 1427 C CA . ASN A 1 169 ? 4.023 8.371 -27.500 1.00 46.75 169 ASN A CA 1
ATOM 1428 C C . ASN A 1 169 ? 5.487 8.539 -27.051 1.00 46.75 169 ASN A C 1
ATOM 1430 O O . ASN A 1 169 ? 5.783 8.658 -25.864 1.00 46.75 169 ASN A O 1
ATOM 1434 N N . ILE A 1 170 ? 6.401 8.625 -28.022 1.00 46.47 170 ILE A N 1
ATOM 1435 C CA . ILE A 1 170 ? 7.766 9.118 -27.794 1.00 46.47 170 ILE A CA 1
ATOM 1436 C C . ILE A 1 170 ? 7.774 10.640 -27.974 1.00 46.47 170 ILE A C 1
ATOM 1438 O O . ILE A 1 170 ? 7.443 11.133 -29.051 1.00 46.47 170 ILE A O 1
ATOM 1442 N N . PHE A 1 171 ? 8.210 11.369 -26.947 1.00 49.94 171 PHE A N 1
ATOM 1443 C CA . PHE A 1 171 ? 8.615 12.771 -27.068 1.00 49.94 171 PHE A CA 1
ATOM 1444 C C . PHE A 1 171 ? 10.126 12.805 -27.280 1.00 49.94 171 PHE A C 1
ATOM 1446 O O . PHE A 1 171 ? 10.880 12.305 -26.444 1.00 49.94 171 PHE A O 1
ATOM 1453 N N . GLN A 1 172 ? 10.573 13.346 -28.413 1.00 39.22 172 GLN A N 1
ATOM 1454 C CA . GLN A 1 172 ? 11.997 13.581 -28.630 1.00 39.22 172 GLN A CA 1
ATOM 1455 C C . GLN A 1 172 ? 12.459 14.725 -27.718 1.00 39.22 172 GLN A C 1
ATOM 1457 O O . GLN A 1 172 ? 11.743 15.725 -27.605 1.00 39.22 172 GLN A O 1
ATOM 1462 N N . PRO A 1 173 ? 13.628 14.612 -27.064 1.00 34.19 173 PRO A N 1
ATOM 1463 C CA . PRO A 1 173 ? 14.236 15.768 -26.428 1.00 34.19 173 PRO A CA 1
ATOM 1464 C C . PRO A 1 173 ? 14.511 16.808 -27.517 1.00 34.19 173 PRO A C 1
ATOM 1466 O O . PRO A 1 173 ? 15.191 16.514 -28.500 1.00 34.19 173 PRO A O 1
ATOM 1469 N N . ILE A 1 174 ? 13.937 18.000 -27.364 1.00 30.94 174 ILE A N 1
ATOM 1470 C CA . ILE A 1 174 ? 14.293 19.151 -28.193 1.00 30.94 174 ILE A CA 1
ATOM 1471 C C . ILE A 1 174 ? 15.729 19.506 -27.795 1.00 30.94 174 ILE A C 1
ATOM 1473 O O . ILE A 1 174 ? 15.977 19.812 -26.627 1.00 30.94 174 ILE A O 1
ATOM 1477 N N . ILE A 1 175 ? 16.656 19.339 -28.740 1.00 31.41 175 ILE A N 1
ATOM 1478 C CA . ILE A 1 175 ? 18.064 19.745 -28.625 1.00 31.41 175 ILE A CA 1
ATOM 1479 C C . ILE A 1 175 ? 18.139 21.265 -28.743 1.00 31.41 175 ILE A C 1
ATOM 1481 O O . ILE A 1 175 ? 17.426 21.805 -29.621 1.00 31.41 175 ILE A O 1
#

Sequence (175 aa):
MKRFKEFGFKLIDNSYYYHTSLLKNQFKMTVKINLDNSIFTEIIDTETNEPYVLYLIEKRSGYSEKVYKAYSEVLEKIKKKCFEDEIFKANYTKEIIAYVKNKYGDELEFLWEKSPKNAVIRRKSSNKWYVVILTISKRKLNLDSDEIIEVINFHNIAEEIKNLLIIKNIFQPII